Protein AF-D3DDV6-F1 (afdb_monomer_lite)

Radius of gyration: 25.8 Å; chains: 1; bounding box: 70×68×68 Å

Sequence (349 aa):
MSPLAPSTRARDLSHKTEKAWTAARRAADRAMSRSDCWRGAAGSSELTAEERTEVGRGALAAMDEAIIRLQAARDALSAELLDAGVLAPPLVESEDLPATTWQALADEGHFEATEGELARLVVSDLAADLADAAHQLVPTQPRRGDVLVESADSIVHQAQALLTAVVIAARARATSWDEIDNVIGERGEDLDAPARRPAEARYAQAIAEWHRGIDRPYHSYGGRMHAQLPDAALRPRWSARHLDRWVLARRQPRDNDGGGNAPVSAHTVDAAGADHTSWLISTMLGVSSRTMYGLREPGSVATRVHAERKVPALAAAAKPGDPKDAETLAAARTALEALRQAGTPAVSE

Secondary structure (DSSP, 8-state):
----PPPHHHHHHHHHHHHHHHHHHHHHHHHHHHHHHHTT-SS-TTS-HHHHHHHHHHHHHHHHHHHHHHHHHHHHHHHHHHHTTSS----PPP-PPPHHHHHHHHHTTTTTS-HHHHHHHHHHHHHHHHHHHHHTT-S-----HHHHHHHHHHHHHHHHHHHHHHHHHHHHTT--HHHHHHHHHTT--S---TT---HHHHHHHHHHHHHHHHH-SEEEETTEEEESS-HHHHSHHHHHHHHHHHHHHH--TTS--TTSS--GGGGSS---SSHHHHHHHHHHHHHHHHHHTT-----HHHHHHHHHHHHHHHHHHPPTT-HHHHHHHHHHHHHHHHHHHHTS-----

Structure (mmCIF, N/CA/C/O backbone):
data_AF-D3DDV6-F1
#
_entry.id   AF-D3DDV6-F1
#
loop_
_atom_site.group_PDB
_atom_site.id
_atom_site.type_symbol
_atom_site.label_atom_id
_atom_site.label_alt_id
_atom_site.label_comp_id
_atom_site.label_asym_id
_atom_site.label_entity_id
_atom_site.label_seq_id
_atom_site.pdbx_PDB_ins_code
_atom_site.Cartn_x
_atom_site.Cartn_y
_atom_site.Cartn_z
_atom_site.occupancy
_atom_site.B_iso_or_equiv
_atom_site.auth_seq_id
_atom_site.auth_comp_id
_atom_site.auth_asym_id
_atom_site.auth_atom_id
_atom_site.pdbx_PDB_model_num
ATOM 1 N N . MET A 1 1 ? 12.110 14.473 -29.464 1.00 37.03 1 MET A N 1
ATOM 2 C CA . MET A 1 1 ? 11.293 15.359 -28.607 1.00 37.03 1 MET A CA 1
ATOM 3 C C . MET A 1 1 ? 12.239 16.315 -27.904 1.00 37.03 1 MET A C 1
ATOM 5 O O . MET A 1 1 ? 13.046 15.855 -27.110 1.00 37.03 1 MET A O 1
ATOM 9 N N . SER A 1 2 ? 12.232 17.603 -28.259 1.00 30.33 2 SER A N 1
ATOM 10 C CA . SER A 1 2 ? 13.040 18.600 -27.543 1.00 30.33 2 SER A CA 1
ATOM 11 C C . SER A 1 2 ? 12.513 18.743 -26.113 1.00 30.33 2 SER A C 1
ATOM 13 O O . SER A 1 2 ? 11.291 18.804 -25.955 1.00 30.33 2 SER A O 1
ATOM 15 N N . PRO A 1 3 ? 13.372 18.812 -25.080 1.00 36.78 3 PRO A N 1
ATOM 16 C CA . PRO A 1 3 ? 12.917 19.167 -23.746 1.00 36.78 3 PRO A CA 1
ATOM 17 C C . PRO A 1 3 ? 12.313 20.568 -23.842 1.00 36.78 3 PRO A C 1
ATOM 19 O O . PRO A 1 3 ? 13.004 21.527 -24.190 1.00 36.78 3 PRO A O 1
ATOM 22 N N . LEU A 1 4 ? 11.000 20.674 -23.626 1.00 39.88 4 LEU A N 1
ATOM 23 C CA . LEU A 1 4 ? 10.320 21.959 -23.544 1.00 39.88 4 LEU A CA 1
ATOM 24 C C . LEU A 1 4 ? 11.023 22.748 -22.441 1.00 39.88 4 LEU A C 1
ATOM 26 O O . LEU A 1 4 ? 10.949 22.382 -21.269 1.00 39.88 4 LEU A O 1
ATOM 30 N N . ALA A 1 5 ? 11.755 23.796 -22.825 1.00 46.09 5 ALA A N 1
ATOM 31 C CA . ALA A 1 5 ? 12.312 24.729 -21.864 1.00 46.09 5 ALA A CA 1
ATOM 32 C C . ALA A 1 5 ? 11.170 25.159 -20.929 1.00 46.09 5 ALA A C 1
ATOM 34 O O . ALA A 1 5 ? 10.086 25.472 -21.436 1.00 46.09 5 ALA A O 1
ATOM 35 N N . PRO A 1 6 ? 11.368 25.158 -19.595 1.00 54.22 6 PRO A N 1
ATOM 36 C CA . PRO A 1 6 ? 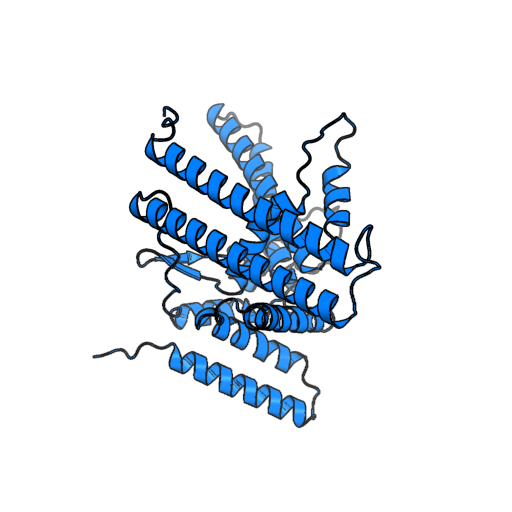10.308 25.530 -18.671 1.00 54.22 6 PRO A CA 1
ATOM 37 C C . PRO A 1 6 ? 9.788 26.896 -19.098 1.00 54.22 6 PRO A C 1
ATOM 39 O O . PRO A 1 6 ? 10.579 27.832 -19.282 1.00 54.22 6 PRO A O 1
ATOM 42 N N . SER A 1 7 ? 8.476 26.970 -19.337 1.00 73.31 7 SER A N 1
ATOM 43 C CA . SER A 1 7 ? 7.827 28.198 -19.781 1.00 73.31 7 SER A CA 1
ATOM 44 C C . SER A 1 7 ? 8.201 29.328 -18.820 1.00 73.31 7 SER A C 1
ATOM 46 O O . SER A 1 7 ? 8.446 29.096 -17.633 1.00 73.31 7 SER A O 1
ATOM 48 N N . THR A 1 8 ? 8.254 30.572 -19.301 1.00 73.31 8 THR A N 1
ATOM 49 C CA . THR A 1 8 ? 8.499 31.743 -18.437 1.00 73.31 8 THR A CA 1
ATOM 50 C C . THR A 1 8 ? 7.584 31.730 -17.200 1.00 73.31 8 THR A C 1
ATOM 52 O O . THR A 1 8 ? 8.014 32.100 -16.111 1.00 73.31 8 THR A O 1
ATOM 55 N N . ARG A 1 9 ? 6.368 31.182 -17.350 1.00 60.69 9 ARG A N 1
ATOM 56 C CA . ARG A 1 9 ? 5.386 30.947 -16.283 1.00 60.69 9 ARG A CA 1
ATOM 57 C C . ARG A 1 9 ? 5.831 29.893 -15.254 1.00 60.69 9 ARG A C 1
ATOM 59 O O . ARG A 1 9 ? 5.707 30.140 -14.063 1.00 60.69 9 ARG A O 1
ATOM 66 N N . ALA A 1 10 ? 6.407 28.764 -15.671 1.00 59.44 10 ALA A N 1
ATOM 67 C CA . ALA A 1 10 ? 6.936 27.751 -14.748 1.00 59.44 10 ALA A CA 1
ATOM 68 C C . ALA A 1 10 ? 8.115 28.278 -13.906 1.00 59.44 10 ALA A C 1
ATOM 70 O O . ALA A 1 10 ? 8.226 27.951 -12.724 1.00 59.44 10 ALA A O 1
ATOM 71 N N . ARG A 1 11 ? 8.975 29.134 -14.483 1.00 69.12 11 ARG A N 1
ATOM 72 C CA . ARG A 1 11 ? 10.058 29.791 -13.724 1.00 69.12 11 ARG A CA 1
ATOM 73 C C . ARG A 1 11 ? 9.525 30.791 -12.700 1.00 69.12 11 ARG A C 1
ATOM 75 O O . ARG A 1 11 ? 10.031 30.820 -11.584 1.00 69.12 11 ARG A O 1
ATOM 82 N N . ASP A 1 12 ? 8.510 31.577 -13.063 1.00 74.44 12 ASP A N 1
ATOM 83 C CA . ASP A 1 12 ? 7.854 32.509 -12.136 1.00 74.44 12 ASP A CA 1
ATOM 84 C C . ASP A 1 12 ? 7.205 31.765 -10.957 1.00 74.44 12 ASP A C 1
ATOM 86 O O . ASP A 1 12 ? 7.413 32.127 -9.800 1.00 74.44 12 ASP A O 1
ATOM 90 N N . LEU A 1 13 ? 6.514 30.655 -11.236 1.00 62.94 13 LEU A N 1
ATOM 91 C CA . LEU A 1 13 ? 5.942 29.783 -10.209 1.00 62.94 13 LEU A CA 1
ATOM 92 C C . LEU A 1 13 ? 7.011 29.205 -9.278 1.00 62.94 13 LEU A C 1
ATOM 94 O O . LEU A 1 13 ? 6.903 29.352 -8.064 1.00 62.94 13 LEU A O 1
ATOM 98 N N . SER A 1 14 ? 8.083 28.632 -9.832 1.00 66.81 14 SER A N 1
ATOM 99 C CA . SER A 1 14 ? 9.205 28.123 -9.034 1.00 66.81 14 SER A CA 1
ATOM 100 C C . SER A 1 14 ? 9.816 29.211 -8.146 1.00 66.81 14 SER A C 1
ATOM 102 O O . SER A 1 14 ? 10.128 28.947 -6.986 1.00 66.81 14 SER A O 1
ATOM 104 N N . HIS A 1 15 ? 9.950 30.439 -8.654 1.00 75.62 15 HIS A N 1
ATOM 105 C CA . HIS A 1 15 ? 10.474 31.563 -7.884 1.00 75.62 15 HIS A CA 1
ATOM 106 C C . HIS A 1 15 ? 9.528 31.992 -6.751 1.00 75.62 15 HIS A C 1
ATOM 108 O O . HIS A 1 15 ? 9.979 32.253 -5.633 1.00 75.62 15 HIS A O 1
ATOM 114 N N . LYS A 1 16 ? 8.213 32.031 -7.002 1.00 72.44 16 LYS A N 1
ATOM 115 C CA . LYS A 1 16 ? 7.197 32.322 -5.976 1.00 72.44 16 LYS A CA 1
ATOM 116 C C . LYS A 1 16 ? 7.204 31.273 -4.865 1.00 72.44 16 LYS A C 1
ATOM 118 O O . LYS A 1 16 ? 7.187 31.645 -3.691 1.00 72.44 16 LYS A O 1
ATOM 123 N N . THR A 1 17 ? 7.288 29.990 -5.215 1.00 67.00 17 THR A N 1
ATOM 124 C CA . THR A 1 17 ? 7.372 28.886 -4.249 1.00 67.00 17 THR A CA 1
ATOM 125 C C . THR A 1 17 ? 8.644 28.962 -3.417 1.00 67.00 17 THR A C 1
ATOM 127 O O . THR A 1 17 ? 8.569 28.875 -2.195 1.00 67.00 17 THR A O 1
ATOM 130 N N . GLU A 1 18 ? 9.793 29.221 -4.045 1.00 75.88 18 GLU A N 1
ATOM 131 C CA . GLU A 1 18 ? 11.074 29.391 -3.348 1.00 75.88 18 GLU A CA 1
ATOM 132 C C . GLU A 1 18 ? 11.034 30.572 -2.365 1.00 75.88 18 GLU A C 1
ATOM 134 O O . GLU A 1 18 ? 11.497 30.480 -1.224 1.00 75.88 18 GLU A O 1
ATOM 139 N N . LYS A 1 19 ? 10.412 31.688 -2.768 1.00 77.00 19 LYS A N 1
ATOM 140 C CA . LYS A 1 19 ? 10.231 32.865 -1.910 1.00 77.00 19 LYS A CA 1
ATOM 141 C C . LYS A 1 19 ? 9.308 32.571 -0.725 1.00 77.00 19 LYS A C 1
ATOM 143 O O . LYS A 1 19 ? 9.615 32.990 0.393 1.00 77.00 19 LYS A O 1
ATOM 148 N N . ALA A 1 20 ? 8.208 31.849 -0.950 1.00 68.19 20 ALA A N 1
ATOM 149 C CA . ALA A 1 20 ? 7.289 31.421 0.104 1.00 68.19 20 ALA A CA 1
ATOM 150 C C . ALA A 1 20 ? 7.970 30.455 1.086 1.00 68.19 20 ALA A C 1
ATOM 152 O O . ALA A 1 20 ? 7.888 30.653 2.298 1.00 68.19 20 ALA A O 1
ATOM 153 N N . TRP A 1 21 ? 8.719 29.477 0.573 1.00 73.19 21 TRP A N 1
ATOM 154 C CA . TRP A 1 21 ? 9.488 28.532 1.378 1.00 73.19 21 TRP A CA 1
ATOM 155 C C . TRP A 1 21 ? 10.566 29.232 2.210 1.00 73.19 21 TRP A C 1
ATOM 157 O O . TRP A 1 21 ? 10.654 29.020 3.418 1.00 73.19 21 TRP A O 1
ATOM 167 N N . THR A 1 22 ? 11.324 30.152 1.609 1.00 77.50 22 THR A N 1
ATOM 168 C CA . THR A 1 22 ? 12.332 30.953 2.320 1.00 77.50 22 THR A CA 1
ATOM 169 C C . THR A 1 22 ? 11.701 31.800 3.427 1.00 77.50 22 THR A C 1
ATOM 171 O O . THR A 1 22 ? 12.265 31.926 4.516 1.00 77.50 22 THR A O 1
ATOM 174 N N . ALA A 1 23 ? 10.528 32.390 3.179 1.00 73.12 23 ALA A N 1
ATOM 175 C CA . ALA A 1 23 ? 9.806 33.163 4.185 1.00 73.12 23 ALA A CA 1
ATOM 176 C C . ALA A 1 23 ? 9.322 32.281 5.348 1.00 73.12 23 ALA A C 1
ATOM 178 O O . ALA A 1 23 ? 9.508 32.665 6.505 1.00 73.12 23 ALA A O 1
ATOM 179 N N . ALA A 1 24 ? 8.768 31.101 5.048 1.00 64.19 24 ALA A N 1
ATOM 180 C CA . ALA A 1 24 ? 8.345 30.117 6.042 1.00 64.19 24 ALA A CA 1
ATOM 181 C C . ALA A 1 24 ? 9.534 29.615 6.876 1.00 64.19 24 ALA A C 1
ATOM 183 O O . ALA A 1 24 ? 9.473 29.633 8.103 1.00 64.19 24 ALA A O 1
ATOM 184 N N . ARG A 1 25 ? 10.660 29.286 6.231 1.00 74.06 25 ARG A N 1
ATOM 185 C CA . ARG A 1 25 ? 11.900 28.880 6.905 1.00 74.06 25 ARG A CA 1
ATOM 186 C C . ARG A 1 25 ? 12.417 29.962 7.852 1.00 74.06 25 ARG A C 1
ATOM 188 O O . ARG A 1 25 ? 12.650 29.683 9.017 1.00 74.06 25 ARG A O 1
ATOM 195 N N . ARG A 1 26 ? 12.486 31.225 7.414 1.00 77.69 26 ARG A N 1
ATOM 196 C CA . ARG A 1 26 ? 12.879 32.347 8.294 1.00 77.69 26 ARG A CA 1
ATOM 197 C C . ARG A 1 26 ? 11.910 32.570 9.456 1.00 77.69 26 ARG A C 1
ATOM 199 O O . ARG A 1 26 ? 12.304 33.133 10.476 1.00 77.69 26 ARG A O 1
ATOM 206 N N . ALA A 1 27 ? 10.627 32.257 9.289 1.00 69.00 27 ALA A N 1
ATOM 207 C CA . ALA A 1 27 ? 9.662 32.319 10.384 1.00 69.00 27 ALA A CA 1
ATOM 208 C C . ALA A 1 27 ? 9.912 31.185 11.390 1.00 69.00 27 ALA A C 1
ATOM 210 O O . ALA A 1 27 ? 9.989 31.460 12.586 1.00 69.00 27 ALA A O 1
ATOM 211 N N . ALA A 1 28 ? 10.146 29.963 10.903 1.00 64.50 28 ALA A N 1
ATOM 212 C CA . ALA A 1 28 ? 10.505 28.808 11.721 1.00 64.50 28 ALA A CA 1
ATOM 213 C C . ALA A 1 28 ? 11.827 29.019 12.478 1.00 64.50 28 ALA A C 1
ATOM 215 O O . ALA A 1 28 ? 11.854 28.845 13.691 1.00 64.50 28 ALA A O 1
ATOM 216 N N . ASP A 1 29 ? 12.880 29.503 11.813 1.00 74.44 29 ASP A N 1
ATOM 217 C CA . ASP A 1 29 ? 14.183 29.796 12.431 1.00 74.44 29 ASP A CA 1
ATOM 218 C C . ASP A 1 29 ? 14.051 30.845 13.551 1.00 74.44 29 ASP A C 1
ATOM 220 O O . ASP A 1 29 ? 14.633 30.714 14.628 1.00 74.44 29 ASP A O 1
ATOM 224 N N . ARG A 1 30 ? 13.225 31.881 13.338 1.00 73.06 30 ARG A N 1
ATOM 225 C CA . ARG A 1 30 ? 12.930 32.892 14.370 1.00 73.06 30 ARG A CA 1
ATOM 226 C C . ARG A 1 30 ? 12.125 32.320 15.533 1.00 73.06 30 ARG A C 1
ATOM 228 O O . ARG A 1 30 ? 12.357 32.712 16.675 1.00 73.06 30 ARG A O 1
ATOM 235 N N . ALA A 1 31 ? 11.190 31.415 15.265 1.00 63.69 31 ALA A N 1
ATOM 236 C CA . ALA A 1 31 ? 10.414 30.750 16.303 1.00 63.69 31 ALA A CA 1
ATOM 237 C C . ALA A 1 31 ? 11.271 29.751 17.105 1.00 63.69 31 ALA A C 1
ATOM 239 O O . ALA A 1 31 ? 11.144 29.692 18.326 1.00 63.69 31 ALA A O 1
ATOM 240 N N . MET A 1 32 ? 12.207 29.050 16.458 1.00 66.56 32 MET A N 1
ATOM 241 C CA . MET A 1 32 ? 13.215 28.212 17.117 1.00 66.56 32 MET A CA 1
ATOM 242 C C . MET A 1 32 ? 14.152 29.037 17.996 1.00 66.56 32 MET A C 1
ATOM 244 O O . MET A 1 32 ? 14.308 28.714 19.166 1.00 66.56 32 MET A O 1
ATOM 248 N N . SER A 1 33 ? 14.669 30.162 17.495 1.00 68.94 33 SER A N 1
ATOM 249 C CA . SER A 1 33 ? 15.485 31.080 18.300 1.00 68.94 33 SER A CA 1
ATOM 250 C C . SER A 1 33 ? 14.738 31.579 19.548 1.00 68.94 33 SER A C 1
ATOM 252 O O . SER A 1 33 ? 15.323 31.672 20.624 1.00 68.94 33 SER A O 1
ATOM 254 N N . ARG A 1 34 ? 13.421 31.819 19.454 1.00 64.12 34 ARG A N 1
ATOM 255 C CA . ARG A 1 34 ? 12.573 32.136 20.620 1.00 64.12 34 ARG A CA 1
ATOM 256 C C . ARG A 1 34 ? 12.335 30.931 21.540 1.00 64.12 34 ARG A C 1
ATOM 258 O O . ARG A 1 34 ? 12.234 31.113 22.750 1.00 64.12 34 ARG A O 1
ATOM 265 N N . SER A 1 35 ? 12.263 29.714 20.997 1.00 61.38 35 SER A N 1
ATOM 266 C CA . SER A 1 35 ? 12.191 28.466 21.775 1.00 61.38 35 SER A CA 1
ATOM 267 C C . SER A 1 35 ? 13.481 28.207 22.560 1.00 61.38 35 SER A C 1
ATOM 269 O O . SER A 1 35 ? 13.415 27.749 23.698 1.00 61.38 35 SER A O 1
ATOM 271 N N . ASP A 1 36 ? 14.640 28.556 22.007 1.00 65.00 36 ASP A N 1
ATOM 272 C CA . ASP A 1 36 ? 15.924 28.459 22.705 1.00 65.00 36 ASP A CA 1
ATOM 273 C C . ASP A 1 36 ? 15.992 29.456 23.872 1.00 65.00 36 ASP A C 1
ATOM 275 O O . ASP A 1 36 ? 16.371 29.081 24.986 1.00 65.00 36 ASP A O 1
ATOM 279 N N . CYS A 1 37 ? 15.474 30.679 23.681 1.00 60.66 37 CYS A N 1
ATOM 280 C CA . CYS A 1 37 ? 15.249 31.614 24.786 1.00 60.66 37 CYS A CA 1
ATOM 281 C C . CYS A 1 37 ? 14.284 31.033 25.836 1.00 60.66 37 CYS A C 1
ATOM 283 O O . CYS A 1 37 ? 14.528 31.156 27.034 1.00 60.66 37 CYS A O 1
ATOM 285 N N . TRP A 1 38 ? 13.213 30.352 25.423 1.00 56.62 38 TRP A N 1
ATOM 286 C CA . TRP A 1 38 ? 12.276 29.704 26.348 1.00 56.62 38 TRP A CA 1
ATOM 287 C C . TRP A 1 38 ? 12.925 28.578 27.175 1.00 56.62 38 TRP A C 1
ATOM 289 O O . TRP A 1 38 ? 12.665 28.473 28.375 1.00 56.62 38 TRP A O 1
ATOM 299 N N . ARG A 1 39 ? 13.826 27.788 26.573 1.00 61.53 39 ARG A N 1
ATOM 300 C CA . ARG A 1 39 ? 14.577 26.703 27.240 1.00 61.53 39 ARG A CA 1
ATOM 301 C C . ARG A 1 39 ? 15.726 27.183 28.134 1.00 61.53 39 ARG A C 1
ATOM 303 O O . ARG A 1 39 ? 16.395 26.351 28.740 1.00 61.53 39 ARG A O 1
ATOM 310 N N . GLY A 1 40 ? 15.959 28.492 28.246 1.00 57.19 40 GLY A N 1
ATOM 311 C CA . GLY A 1 40 ? 17.036 29.037 29.080 1.00 57.19 40 GLY A CA 1
ATOM 312 C C . GLY A 1 40 ? 18.418 29.025 28.419 1.00 57.19 40 GLY A C 1
ATOM 313 O O . GLY A 1 40 ? 19.418 29.222 29.108 1.00 57.19 40 GLY A O 1
ATOM 314 N N . ALA A 1 41 ? 18.508 28.788 27.106 1.00 56.41 41 ALA A N 1
ATOM 315 C CA . ALA A 1 41 ? 19.776 28.821 26.389 1.00 56.41 41 ALA A CA 1
ATOM 316 C C . ALA A 1 41 ? 20.189 30.285 26.138 1.00 56.41 41 ALA A C 1
ATOM 318 O O . ALA A 1 41 ? 19.623 30.955 25.284 1.00 56.41 41 ALA A O 1
ATOM 319 N N . ALA A 1 42 ? 21.152 30.759 26.940 1.00 50.12 42 ALA A N 1
ATOM 320 C CA . ALA A 1 42 ? 21.883 32.032 26.862 1.00 50.12 42 ALA A CA 1
ATOM 321 C C . ALA A 1 42 ? 21.044 33.309 26.600 1.00 50.12 42 ALA A C 1
ATOM 323 O O . ALA A 1 42 ? 20.691 33.636 25.471 1.00 50.12 42 ALA A O 1
ATOM 324 N N . GLY A 1 43 ? 20.818 34.093 27.663 1.00 56.06 43 GLY A N 1
ATOM 325 C CA . GLY A 1 43 ? 20.238 35.447 27.600 1.00 56.06 43 GLY A CA 1
ATOM 326 C C . GLY A 1 43 ? 18.831 35.597 28.189 1.00 56.06 43 GLY A C 1
ATOM 327 O O . GLY A 1 43 ? 18.322 36.708 28.245 1.00 56.06 43 GLY A O 1
ATOM 328 N N . SER A 1 44 ? 18.203 34.511 28.655 1.00 52.06 44 SER A N 1
ATOM 329 C CA . SER A 1 44 ? 16.817 34.506 29.157 1.00 52.06 44 SER A CA 1
ATOM 330 C C . SER A 1 44 ? 16.656 34.109 30.627 1.00 52.06 44 SER A C 1
ATOM 332 O O . SER A 1 44 ? 15.530 33.950 31.098 1.00 52.06 44 SER A O 1
ATOM 334 N N . SER A 1 45 ? 17.754 33.984 31.382 1.00 57.75 45 SER A N 1
ATOM 335 C CA . SER A 1 45 ? 17.704 33.721 32.830 1.00 57.75 45 SER A CA 1
ATOM 336 C C . SER A 1 45 ? 17.033 34.842 33.634 1.00 57.75 45 SER A C 1
ATOM 338 O O . SER A 1 45 ? 16.749 34.651 34.811 1.00 57.75 45 SER A O 1
ATOM 340 N N . GLU A 1 46 ? 16.786 35.996 33.007 1.00 71.69 46 GLU A N 1
ATOM 341 C CA . GLU A 1 46 ? 16.138 37.167 33.607 1.00 71.69 46 GLU A CA 1
ATOM 342 C C . GLU A 1 46 ? 14.610 37.186 33.425 1.00 71.69 46 GLU A C 1
ATOM 344 O O . GLU A 1 46 ? 13.937 37.963 34.095 1.00 71.69 46 GLU A O 1
ATOM 349 N N . LEU A 1 47 ? 14.044 36.327 32.564 1.00 74.56 47 LEU A N 1
ATOM 350 C CA . LEU A 1 47 ? 12.598 36.284 32.333 1.00 74.56 47 LEU A CA 1
ATOM 351 C C . LEU A 1 47 ? 11.883 35.481 33.424 1.00 74.56 47 LEU A C 1
ATOM 353 O O . LEU A 1 47 ? 12.225 34.330 33.729 1.00 74.56 47 LEU A O 1
ATOM 357 N N . THR A 1 48 ? 10.808 36.053 33.953 1.00 85.75 48 THR A N 1
ATOM 358 C CA . THR A 1 48 ? 9.885 35.365 34.858 1.00 85.75 48 THR A CA 1
ATOM 359 C C . THR A 1 48 ? 9.224 34.160 34.172 1.00 85.75 48 THR A C 1
ATOM 361 O O . THR A 1 48 ? 9.252 33.986 32.949 1.00 85.75 48 THR A O 1
ATOM 364 N N . ALA A 1 49 ? 8.623 33.259 34.956 1.00 79.19 49 ALA A N 1
ATOM 365 C CA . ALA A 1 49 ? 7.888 32.116 34.403 1.00 79.19 49 ALA A CA 1
ATOM 366 C C . ALA A 1 49 ? 6.703 32.548 33.510 1.00 79.19 49 ALA A C 1
ATOM 368 O O . ALA A 1 49 ? 6.401 31.883 32.516 1.00 79.19 49 ALA A O 1
ATOM 369 N N . GLU A 1 50 ? 6.065 33.673 33.840 1.00 83.56 50 GLU A N 1
ATOM 370 C CA . GLU A 1 50 ? 4.945 34.232 33.082 1.00 83.56 50 GLU A CA 1
ATOM 371 C C . GLU A 1 50 ? 5.410 34.804 31.737 1.00 83.56 50 GLU A C 1
ATOM 373 O O . GLU A 1 50 ? 4.872 34.427 30.696 1.00 83.56 50 GLU A O 1
ATOM 378 N N . GLU A 1 51 ? 6.493 35.588 31.726 1.00 81.94 51 GLU A N 1
ATOM 379 C CA . GLU A 1 51 ? 7.091 36.117 30.491 1.00 81.94 51 GLU A CA 1
ATOM 380 C C . GLU A 1 51 ? 7.584 35.002 29.564 1.00 81.94 51 GLU A C 1
ATOM 382 O O . GLU A 1 51 ? 7.366 35.059 28.354 1.00 81.94 51 GLU A O 1
ATOM 387 N N . ARG A 1 52 ? 8.188 33.936 30.111 1.00 75.50 52 ARG A N 1
ATOM 388 C CA . ARG A 1 52 ? 8.556 32.754 29.315 1.00 75.50 52 ARG A CA 1
ATOM 389 C C . ARG A 1 52 ? 7.329 32.101 28.685 1.00 75.50 52 ARG A C 1
ATOM 391 O O . ARG A 1 52 ? 7.360 31.757 27.505 1.00 75.50 52 ARG A O 1
ATOM 398 N N . THR A 1 53 ? 6.246 31.942 29.441 1.00 78.50 53 THR A N 1
ATOM 399 C CA . THR A 1 53 ? 5.002 31.358 28.920 1.00 78.50 53 THR A CA 1
ATOM 400 C C . THR A 1 53 ? 4.428 32.202 27.781 1.00 78.50 53 THR A C 1
ATOM 402 O O . THR A 1 53 ? 4.049 31.650 26.747 1.00 78.50 53 THR A O 1
ATOM 405 N N . GLU A 1 54 ? 4.427 33.527 27.922 1.00 81.56 54 GLU A N 1
ATOM 406 C CA . GLU A 1 54 ? 3.917 34.440 26.897 1.00 81.56 54 GLU A CA 1
ATOM 407 C C . GLU A 1 54 ? 4.786 34.448 25.630 1.00 81.56 54 GLU A C 1
ATOM 409 O O . GLU A 1 54 ? 4.269 34.332 24.517 1.00 81.56 54 GLU A O 1
ATOM 414 N N . VAL A 1 55 ? 6.116 34.454 25.778 1.00 75.06 55 VAL A N 1
ATOM 415 C CA . VAL A 1 55 ? 7.052 34.295 24.650 1.00 75.06 55 VAL A CA 1
ATOM 416 C C . VAL A 1 55 ? 6.828 32.961 23.928 1.00 75.06 55 VAL A C 1
ATOM 418 O O . VAL A 1 55 ? 6.841 32.921 22.695 1.00 75.06 55 VAL A O 1
ATOM 421 N N . GLY A 1 56 ? 6.576 31.879 24.673 1.00 73.69 56 GLY A N 1
ATOM 422 C CA . GLY A 1 56 ? 6.258 30.561 24.121 1.00 73.69 56 GLY A CA 1
ATOM 423 C C . GLY A 1 56 ? 4.965 30.555 23.299 1.00 73.69 56 GLY A C 1
ATOM 424 O O . GLY A 1 56 ? 4.966 30.082 22.161 1.00 73.69 56 GLY A O 1
ATOM 425 N N . ARG A 1 57 ? 3.879 31.145 23.818 1.00 79.25 57 ARG A N 1
ATOM 426 C CA . ARG A 1 57 ? 2.614 31.289 23.071 1.00 79.25 57 ARG A CA 1
ATOM 427 C C . ARG A 1 57 ? 2.789 32.132 21.810 1.00 79.25 57 ARG A C 1
ATOM 429 O O . ARG A 1 57 ? 2.310 31.742 20.749 1.00 79.25 57 ARG A O 1
ATOM 436 N N . GLY A 1 58 ? 3.522 33.242 21.901 1.00 79.62 58 GLY A N 1
ATOM 437 C CA . GLY A 1 58 ? 3.822 34.092 20.748 1.00 79.62 58 GLY A CA 1
ATOM 438 C C . GLY A 1 58 ? 4.655 33.384 19.673 1.00 79.62 58 GLY A C 1
ATOM 439 O O . GLY A 1 58 ? 4.489 33.659 18.484 1.00 79.62 58 GLY A O 1
ATOM 440 N N . ALA A 1 59 ? 5.538 32.458 20.060 1.00 70.94 59 ALA A N 1
ATOM 441 C CA . ALA A 1 59 ? 6.282 31.623 19.119 1.00 70.94 59 ALA A CA 1
ATOM 442 C C . ALA A 1 59 ? 5.380 30.590 18.424 1.00 70.94 59 ALA A C 1
ATOM 444 O O . ALA A 1 59 ? 5.473 30.454 17.205 1.00 70.94 59 ALA A O 1
ATOM 445 N N . LEU A 1 60 ? 4.483 29.924 19.162 1.00 72.69 60 LEU A N 1
ATOM 446 C CA . LEU A 1 60 ? 3.509 28.981 18.594 1.00 72.69 60 LEU A CA 1
ATOM 447 C C . LEU A 1 60 ? 2.567 29.672 17.600 1.00 72.69 60 LEU A C 1
ATOM 449 O O . LEU A 1 60 ? 2.477 29.241 16.455 1.00 72.69 60 LEU A O 1
ATOM 453 N N . ALA A 1 61 ? 1.980 30.812 17.975 1.00 79.12 61 ALA A N 1
ATOM 454 C CA . ALA A 1 61 ? 1.115 31.582 17.079 1.00 79.12 61 ALA A CA 1
ATOM 455 C C . ALA A 1 61 ? 1.841 32.027 15.792 1.00 79.12 61 ALA A C 1
ATOM 457 O O . ALA A 1 61 ? 1.260 32.043 14.709 1.00 79.12 61 ALA A O 1
ATOM 458 N N . ALA A 1 62 ? 3.134 32.362 15.887 1.00 73.50 62 ALA A N 1
ATOM 459 C CA . ALA A 1 62 ? 3.944 32.701 14.719 1.00 73.50 62 ALA A CA 1
ATOM 460 C C . ALA A 1 62 ? 4.249 31.485 13.822 1.00 73.50 62 ALA A C 1
ATOM 462 O O . ALA A 1 62 ? 4.351 31.650 12.604 1.00 73.50 62 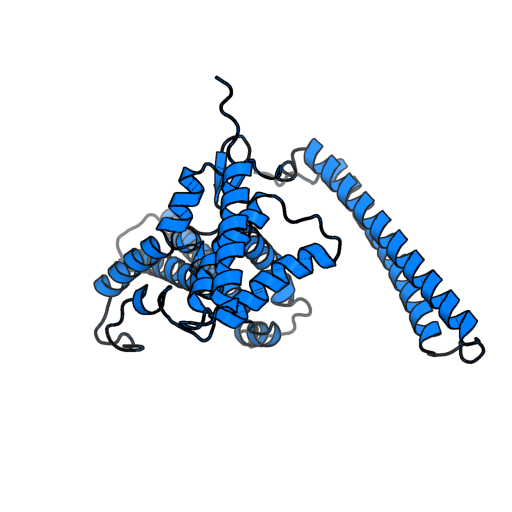ALA A O 1
ATOM 463 N N . MET A 1 63 ? 4.404 30.287 14.399 1.00 70.88 63 MET A N 1
ATOM 464 C CA . MET A 1 63 ? 4.538 29.041 13.635 1.00 70.88 63 MET A CA 1
ATOM 465 C C . MET A 1 63 ? 3.234 28.701 12.908 1.00 70.88 63 MET A C 1
ATOM 467 O O . MET A 1 63 ? 3.282 28.418 11.713 1.00 70.88 63 MET A O 1
ATOM 471 N N . ASP A 1 64 ? 2.087 28.809 13.581 1.00 74.31 64 ASP A N 1
ATOM 472 C CA . ASP A 1 64 ? 0.770 28.560 12.980 1.00 74.31 64 ASP A CA 1
ATOM 473 C C . ASP A 1 64 ? 0.512 29.494 11.790 1.00 74.31 64 ASP A C 1
ATOM 475 O O . ASP A 1 64 ? 0.180 29.044 10.694 1.00 74.31 64 ASP A O 1
ATOM 479 N N . GLU A 1 65 ? 0.778 30.793 11.952 1.00 78.12 65 GLU A N 1
ATOM 480 C CA . GLU A 1 65 ? 0.667 31.778 10.870 1.00 78.12 65 GLU A CA 1
ATOM 481 C C . GLU A 1 65 ? 1.603 31.453 9.688 1.00 78.12 65 GLU A C 1
ATOM 483 O O . GLU A 1 65 ? 1.246 31.636 8.520 1.00 78.12 65 GLU A O 1
ATOM 488 N N . ALA A 1 66 ? 2.811 30.946 9.958 1.00 70.25 66 ALA A N 1
ATOM 489 C CA . ALA A 1 66 ? 3.740 30.529 8.909 1.00 70.25 66 ALA A CA 1
ATOM 490 C C . ALA A 1 66 ? 3.246 29.281 8.158 1.00 70.25 66 ALA A C 1
AT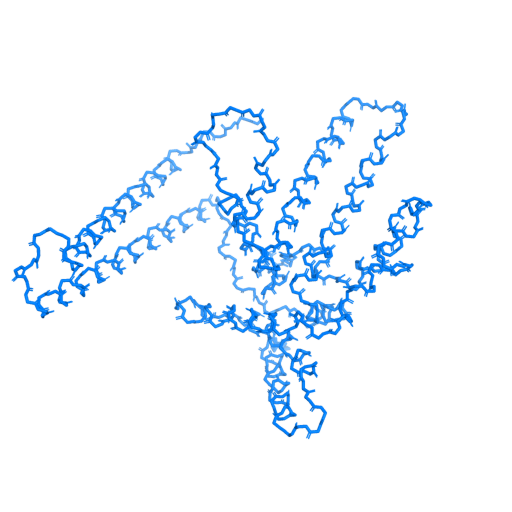OM 492 O O . ALA A 1 66 ? 3.361 29.232 6.929 1.00 70.25 66 ALA A O 1
ATOM 493 N N . ILE A 1 67 ? 2.670 28.307 8.870 1.00 70.44 67 ILE A N 1
ATOM 494 C CA . ILE A 1 67 ? 2.055 27.108 8.284 1.00 70.44 67 ILE A CA 1
ATOM 495 C C . ILE A 1 67 ? 0.888 27.509 7.379 1.00 70.44 67 ILE A C 1
ATOM 497 O O . ILE A 1 67 ? 0.860 27.091 6.221 1.00 70.44 67 ILE A O 1
ATOM 501 N N . ILE A 1 68 ? -0.011 28.377 7.856 1.00 75.12 68 ILE A N 1
ATOM 502 C CA . ILE A 1 68 ? -1.163 28.874 7.087 1.00 75.12 68 ILE A CA 1
ATOM 503 C C . ILE A 1 68 ? -0.698 29.549 5.790 1.00 75.12 68 ILE A C 1
ATOM 505 O O . ILE A 1 68 ? -1.210 29.253 4.710 1.00 75.12 68 ILE A O 1
ATOM 509 N N . ARG A 1 69 ? 0.321 30.418 5.855 1.00 72.88 69 ARG A N 1
ATOM 510 C CA . ARG A 1 69 ? 0.867 31.085 4.658 1.00 72.88 69 ARG A CA 1
ATOM 511 C C . ARG A 1 69 ? 1.499 30.112 3.670 1.00 72.88 69 ARG A C 1
ATOM 513 O O . ARG A 1 69 ? 1.339 30.286 2.463 1.00 72.88 69 ARG A O 1
ATOM 520 N N . LEU A 1 70 ? 2.225 29.108 4.161 1.00 71.06 70 LEU A N 1
ATOM 521 C CA . LEU A 1 70 ? 2.840 28.094 3.308 1.00 71.06 70 LEU A CA 1
ATOM 522 C C . LEU A 1 70 ? 1.773 27.234 2.617 1.00 71.06 70 LEU A C 1
ATOM 524 O O . LEU A 1 70 ? 1.886 26.974 1.420 1.00 71.06 70 LEU A O 1
ATOM 528 N N . GLN A 1 71 ? 0.727 26.841 3.347 1.00 73.12 71 GLN A N 1
ATOM 529 C CA . GLN A 1 71 ? -0.423 26.119 2.801 1.00 73.12 71 GLN A CA 1
ATOM 530 C C . GLN A 1 71 ? -1.135 26.948 1.727 1.00 73.12 71 GLN A C 1
ATOM 532 O O . GLN A 1 71 ? -1.299 26.464 0.612 1.00 73.12 71 GLN A O 1
ATOM 537 N N . ALA A 1 72 ? -1.437 28.221 1.996 1.00 73.12 72 ALA A N 1
ATOM 538 C CA . ALA A 1 72 ? -2.056 29.112 1.015 1.00 73.12 72 ALA A CA 1
ATOM 539 C C . ALA A 1 72 ? -1.204 29.274 -0.259 1.00 73.12 72 ALA A C 1
ATOM 541 O O . ALA A 1 72 ? -1.732 29.241 -1.370 1.00 73.12 72 ALA A O 1
ATOM 542 N N . ALA A 1 73 ? 0.122 29.401 -0.124 1.00 72.00 73 ALA A N 1
ATOM 543 C CA . ALA A 1 73 ? 1.030 29.483 -1.269 1.00 72.00 73 ALA A CA 1
ATOM 544 C C . ALA A 1 73 ? 1.079 28.174 -2.076 1.00 72.00 73 ALA A C 1
ATOM 546 O O . ALA A 1 73 ? 1.089 28.206 -3.308 1.00 72.00 73 ALA A O 1
ATOM 547 N N . ARG A 1 74 ? 1.087 27.022 -1.394 1.00 77.06 74 ARG A N 1
ATOM 548 C CA . ARG A 1 74 ? 1.008 25.698 -2.026 1.00 77.06 74 ARG A CA 1
ATOM 549 C C . ARG A 1 74 ? -0.307 25.525 -2.782 1.00 77.06 74 ARG A C 1
ATOM 551 O O . ARG A 1 74 ? -0.294 25.030 -3.906 1.00 77.06 74 ARG A O 1
ATOM 558 N N . ASP A 1 75 ? -1.421 25.915 -2.179 1.00 73.94 75 ASP A N 1
ATOM 559 C CA . ASP A 1 75 ? -2.750 25.743 -2.760 1.00 73.94 75 ASP A CA 1
ATOM 560 C C . ASP A 1 75 ? -2.943 26.673 -3.966 1.00 73.94 75 ASP A C 1
ATOM 562 O O . ASP A 1 75 ? -3.445 26.231 -4.998 1.00 73.94 75 ASP A O 1
ATOM 566 N N . ALA A 1 76 ? -2.434 27.910 -3.902 1.00 75.00 76 ALA A N 1
ATOM 567 C CA . ALA A 1 76 ? -2.391 28.824 -5.045 1.00 75.00 76 ALA A CA 1
ATOM 568 C C . ALA A 1 76 ? -1.534 28.275 -6.200 1.00 75.00 76 ALA A C 1
ATOM 570 O O . ALA A 1 76 ? -1.989 28.250 -7.342 1.00 75.00 76 ALA A O 1
ATOM 571 N N . LEU A 1 77 ? -0.326 27.769 -5.909 1.00 74.75 77 LEU A N 1
ATOM 572 C CA . LEU A 1 77 ? 0.516 27.105 -6.913 1.00 74.75 77 LEU A CA 1
ATOM 573 C C . LEU A 1 77 ? -0.213 25.906 -7.529 1.00 74.75 77 LEU A C 1
ATOM 575 O O . LEU A 1 77 ? -0.192 25.729 -8.744 1.00 74.75 77 LEU A O 1
ATOM 579 N N . SER A 1 78 ? -0.847 25.084 -6.694 1.00 69.44 78 SER A N 1
ATOM 580 C CA . SER A 1 78 ? -1.589 23.912 -7.153 1.00 69.44 78 SER A CA 1
ATOM 581 C C . SER A 1 78 ? -2.710 24.341 -8.096 1.00 69.44 78 SER A C 1
ATOM 583 O O . SER A 1 78 ? -2.764 23.840 -9.211 1.00 69.44 78 SER A O 1
ATOM 585 N N . ALA A 1 79 ? -3.529 25.328 -7.718 1.00 72.38 79 ALA A N 1
ATOM 586 C CA . ALA A 1 79 ? -4.587 25.881 -8.565 1.00 72.38 79 ALA A CA 1
ATOM 587 C C . ALA A 1 79 ? -4.068 26.399 -9.917 1.00 72.38 79 ALA A C 1
ATOM 589 O O . ALA A 1 79 ? -4.664 26.116 -10.954 1.00 72.38 79 ALA A O 1
ATOM 590 N N . GLU A 1 80 ? -2.934 27.101 -9.935 1.00 73.62 80 GLU A N 1
ATOM 591 C CA . GLU A 1 80 ? -2.326 27.570 -11.186 1.00 73.62 80 GLU A CA 1
ATOM 592 C C . GLU A 1 80 ? -1.802 26.423 -12.063 1.00 73.62 80 GLU A C 1
ATOM 594 O O . GLU A 1 80 ? -1.930 26.469 -13.287 1.00 73.62 80 GLU A O 1
ATOM 599 N N . LEU A 1 81 ? -1.205 25.391 -11.463 1.00 70.38 81 LEU A N 1
ATOM 600 C CA . LEU A 1 81 ? -0.721 24.219 -12.195 1.00 70.38 81 LEU A CA 1
ATOM 601 C C . LEU A 1 81 ? -1.871 23.362 -12.744 1.00 70.38 81 LEU A C 1
ATOM 603 O O . LEU A 1 81 ? -1.713 22.753 -13.803 1.00 70.38 81 LEU A O 1
ATOM 607 N N . LEU A 1 82 ? -3.012 23.335 -12.053 1.00 68.88 82 LEU A N 1
ATOM 608 C CA . LEU A 1 82 ? -4.257 22.734 -12.535 1.00 68.88 82 LEU A CA 1
ATOM 609 C C . LEU A 1 82 ? -4.809 23.478 -13.751 1.00 68.88 82 LEU A C 1
ATOM 611 O O . LEU A 1 82 ? -5.094 22.852 -14.767 1.00 68.88 82 LEU A O 1
ATOM 615 N N . ASP A 1 83 ? -4.910 24.808 -13.664 1.00 71.12 83 ASP A N 1
ATOM 616 C CA . ASP A 1 83 ? -5.347 25.679 -14.767 1.00 71.12 83 ASP A CA 1
ATOM 617 C C . ASP A 1 83 ? -4.443 25.527 -16.001 1.00 71.12 83 ASP A C 1
ATOM 619 O O . ASP A 1 83 ? -4.905 25.471 -17.138 1.00 71.12 83 ASP A O 1
ATOM 623 N N . ALA A 1 84 ? -3.136 25.365 -15.779 1.00 70.44 84 ALA A N 1
ATOM 624 C CA . ALA A 1 84 ? -2.166 25.117 -16.839 1.00 70.44 84 ALA A CA 1
ATOM 625 C C . ALA A 1 84 ? -2.203 23.683 -17.413 1.00 70.44 84 ALA A C 1
ATOM 627 O O . ALA A 1 84 ? -1.433 23.389 -18.329 1.00 70.44 84 ALA A O 1
ATOM 628 N N . GLY A 1 85 ? -3.031 22.782 -16.870 1.00 65.31 85 GLY A N 1
ATOM 629 C CA . GLY A 1 85 ? -3.086 21.368 -17.257 1.00 65.31 85 GLY A CA 1
ATOM 630 C C . GLY A 1 85 ? -1.813 20.578 -16.929 1.00 65.31 85 GLY A C 1
ATOM 631 O O . GLY A 1 85 ? -1.592 19.507 -17.490 1.00 65.31 85 GLY A O 1
ATOM 632 N N . VAL A 1 86 ? -0.951 21.117 -16.059 1.00 64.75 86 VAL A N 1
ATOM 633 C CA . VAL A 1 86 ? 0.305 20.483 -15.628 1.00 64.75 86 VAL A CA 1
ATOM 634 C C . VAL A 1 86 ? 0.042 19.490 -14.501 1.00 64.75 86 VAL A C 1
ATOM 636 O O . VAL A 1 86 ? 0.606 18.399 -14.494 1.00 64.75 86 VAL A O 1
ATOM 639 N N . LEU A 1 87 ? -0.815 19.867 -13.552 1.00 55.97 87 LEU A N 1
ATOM 640 C CA . LEU A 1 87 ? -1.353 18.950 -12.555 1.00 55.97 87 LEU A CA 1
ATOM 641 C C . LEU A 1 87 ? -2.734 18.478 -13.008 1.00 55.97 87 LEU A C 1
ATOM 643 O O . LEU A 1 87 ? -3.538 19.262 -13.511 1.00 55.97 87 LEU A O 1
ATOM 647 N N . ALA A 1 88 ? -3.023 17.197 -12.794 1.00 56.12 88 ALA A N 1
ATOM 648 C CA . ALA A 1 88 ? -4.394 16.714 -12.874 1.00 56.12 88 ALA A CA 1
ATOM 649 C C . ALA A 1 88 ? -5.217 17.352 -11.737 1.00 56.12 88 ALA A C 1
ATOM 651 O O . ALA A 1 88 ? -4.658 17.490 -10.642 1.00 56.12 88 ALA A O 1
ATOM 652 N N . PRO A 1 89 ? -6.502 17.723 -11.969 1.00 58.12 89 PRO A N 1
ATOM 653 C CA . PRO A 1 89 ? -7.424 18.188 -10.930 1.00 58.12 89 PRO A CA 1
ATOM 654 C C . PRO A 1 89 ? -7.237 17.376 -9.652 1.00 58.12 89 PRO A C 1
ATOM 656 O O . PRO A 1 89 ? -7.056 16.157 -9.761 1.00 58.12 89 PRO A O 1
ATOM 659 N N . PRO A 1 90 ? -7.261 18.008 -8.458 1.00 58.16 90 PRO A N 1
ATOM 660 C CA . PRO A 1 90 ? -7.202 17.270 -7.213 1.00 58.16 90 PRO A CA 1
ATOM 661 C C . PRO A 1 90 ? -8.273 16.207 -7.326 1.00 58.16 90 PRO A C 1
ATOM 663 O O . PRO A 1 90 ? -9.404 16.525 -7.698 1.00 58.16 90 PRO A O 1
ATOM 666 N N . LEU A 1 91 ? -7.856 14.962 -7.111 1.00 54.00 91 LEU A N 1
ATOM 667 C CA . LEU A 1 91 ? -8.706 13.791 -7.224 1.00 54.00 91 LEU A CA 1
ATOM 668 C C . LEU A 1 91 ? -10.006 14.132 -6.497 1.00 54.00 91 LEU A C 1
ATOM 670 O O . LEU A 1 91 ? -10.001 14.266 -5.270 1.00 54.00 91 LEU A O 1
ATOM 674 N N . VAL A 1 92 ? -11.079 14.377 -7.260 1.00 54.19 92 VAL A N 1
ATOM 675 C CA . VAL A 1 92 ? -12.402 14.599 -6.680 1.00 54.19 92 VAL A CA 1
ATOM 676 C C . VAL A 1 92 ? -12.621 13.373 -5.817 1.00 54.19 92 VAL A C 1
ATOM 678 O O . VAL A 1 92 ? -12.376 12.258 -6.289 1.00 54.19 92 VAL A O 1
ATOM 681 N N . GLU A 1 93 ? -12.922 13.573 -4.530 1.00 54.41 93 GLU A N 1
ATOM 682 C CA . GLU A 1 93 ? -13.184 12.443 -3.641 1.00 54.41 93 GLU A CA 1
ATOM 683 C C . GLU A 1 93 ? -14.188 11.566 -4.364 1.00 54.41 93 GLU A C 1
ATOM 685 O O . GLU A 1 93 ? -15.239 12.063 -4.769 1.00 54.41 93 GLU A O 1
ATOM 690 N N . SER A 1 94 ? -13.766 10.341 -4.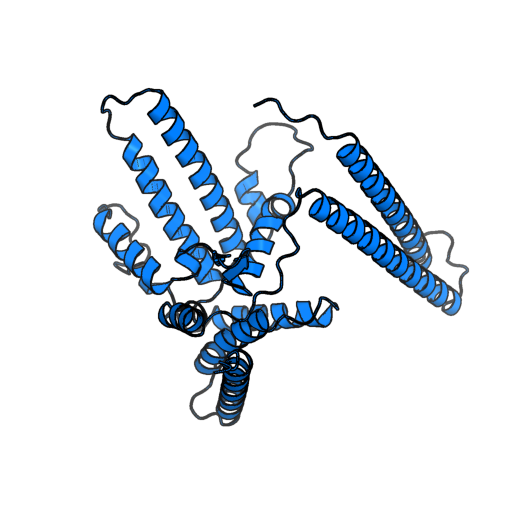692 1.00 53.78 94 SER A N 1
ATOM 691 C CA . SER A 1 94 ? -14.522 9.542 -5.639 1.00 53.78 94 SER A CA 1
ATOM 692 C C . SER A 1 94 ? -15.929 9.408 -5.090 1.00 53.78 94 SER A C 1
ATOM 694 O O . SER A 1 94 ? -16.105 9.183 -3.888 1.00 53.78 94 SER A O 1
ATOM 696 N N . GLU A 1 95 ? -16.910 9.508 -5.981 1.00 66.81 95 GLU A N 1
ATOM 697 C CA . GLU A 1 95 ? -18.211 8.899 -5.740 1.00 66.81 95 GLU A CA 1
ATOM 698 C C . GLU A 1 95 ? -17.983 7.502 -5.138 1.00 66.81 95 GLU A C 1
ATOM 700 O O . GLU A 1 95 ? -16.978 6.842 -5.454 1.00 66.81 95 GLU A O 1
ATOM 705 N N . ASP A 1 96 ? -18.847 7.095 -4.203 1.00 73.12 96 ASP A N 1
ATOM 706 C CA . ASP A 1 96 ? -18.717 5.773 -3.594 1.00 73.12 96 ASP A CA 1
ATOM 707 C C . ASP A 1 96 ? -18.608 4.717 -4.702 1.00 73.12 96 ASP A C 1
ATOM 709 O O . ASP A 1 96 ? -19.203 4.844 -5.778 1.00 73.12 96 ASP A O 1
ATOM 713 N N . LEU A 1 97 ? -17.783 3.699 -4.473 1.00 79.44 97 LEU A N 1
ATOM 714 C CA . LEU A 1 97 ? -17.583 2.676 -5.487 1.00 79.44 97 LEU A CA 1
ATOM 715 C C . LEU A 1 97 ? -18.906 1.932 -5.710 1.00 79.44 97 LEU A C 1
ATOM 717 O O . LEU A 1 97 ? -19.658 1.711 -4.753 1.00 79.44 97 LEU A O 1
ATOM 721 N N . PRO A 1 98 ? -19.187 1.476 -6.945 1.00 85.44 98 PRO A N 1
ATOM 722 C CA . PRO A 1 98 ? -20.333 0.616 -7.198 1.00 85.44 98 PRO A CA 1
ATOM 723 C C . PRO A 1 98 ? -20.336 -0.577 -6.237 1.00 85.44 98 PRO A C 1
ATOM 725 O O . PRO A 1 98 ? -19.283 -1.157 -5.954 1.00 85.44 98 PRO A O 1
ATOM 728 N N . ALA A 1 99 ? -21.514 -0.990 -5.763 1.00 86.44 99 ALA A N 1
ATOM 729 C CA . ALA A 1 99 ? -21.644 -2.111 -4.827 1.00 86.44 99 ALA A CA 1
ATOM 730 C C . ALA A 1 99 ? -20.963 -3.397 -5.340 1.00 86.44 99 ALA A C 1
ATOM 732 O O . ALA A 1 99 ? -20.381 -4.146 -4.560 1.00 86.44 99 ALA A O 1
ATOM 733 N N . THR A 1 100 ? -20.954 -3.612 -6.659 1.00 88.81 100 THR A N 1
ATOM 734 C CA . THR A 1 100 ? -20.254 -4.729 -7.312 1.00 88.81 100 THR A CA 1
ATOM 735 C C . THR A 1 100 ? -18.739 -4.688 -7.110 1.00 88.81 100 THR A C 1
ATOM 737 O O . THR A 1 100 ? -18.122 -5.734 -6.948 1.00 88.81 100 THR A O 1
ATOM 740 N N . THR A 1 101 ? -18.131 -3.499 -7.093 1.00 90.50 101 THR A N 1
ATOM 741 C CA . THR A 1 101 ? -16.689 -3.324 -6.861 1.00 90.50 101 THR A CA 1
ATOM 742 C C . THR A 1 101 ? -16.334 -3.635 -5.410 1.00 90.50 101 THR A C 1
ATOM 744 O O . THR A 1 101 ? -15.353 -4.328 -5.150 1.00 90.50 101 THR A O 1
ATOM 747 N N . TRP A 1 102 ? -17.161 -3.179 -4.465 1.00 90.50 102 TRP A N 1
ATOM 748 C CA . TRP A 1 102 ? -17.019 -3.524 -3.048 1.00 90.50 102 TRP A CA 1
ATOM 749 C C . TRP A 1 102 ? -17.130 -5.029 -2.811 1.00 90.50 102 TRP A C 1
ATOM 751 O O . TRP A 1 102 ? -16.289 -5.605 -2.124 1.00 90.50 102 TRP A O 1
ATOM 761 N N . GLN A 1 103 ? -18.135 -5.663 -3.420 1.00 91.38 103 GLN A N 1
ATOM 762 C CA . GLN A 1 103 ? -18.326 -7.105 -3.319 1.00 91.38 103 GLN A CA 1
ATOM 763 C C . GLN A 1 103 ? -17.131 -7.865 -3.902 1.00 91.38 103 GLN A C 1
ATOM 765 O O . GLN A 1 103 ? -16.628 -8.773 -3.256 1.00 91.38 103 GLN A O 1
ATOM 770 N N . ALA A 1 104 ? -16.614 -7.451 -5.064 1.00 93.19 104 ALA A N 1
ATOM 771 C CA . ALA A 1 104 ? -15.447 -8.086 -5.674 1.00 93.19 104 ALA A CA 1
ATOM 772 C C . ALA A 1 104 ? -14.192 -8.013 -4.783 1.00 93.19 104 ALA A C 1
ATOM 774 O O . ALA A 1 104 ? -13.466 -8.998 -4.671 1.00 93.19 104 ALA A O 1
ATOM 775 N N . LEU 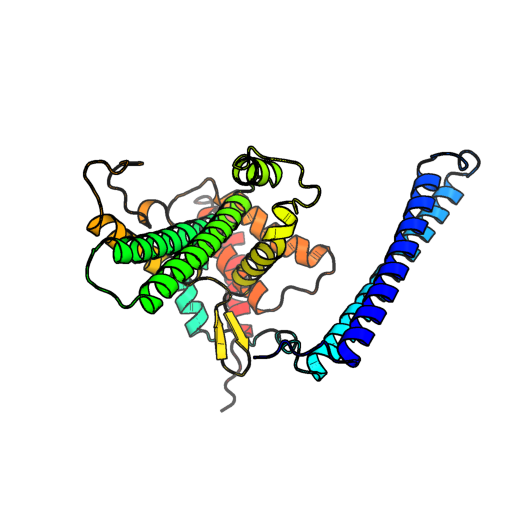A 1 105 ? -13.948 -6.877 -4.116 1.00 93.81 105 LEU A N 1
ATOM 776 C CA . LEU A 1 105 ? -12.847 -6.743 -3.153 1.00 93.81 105 LEU A CA 1
ATOM 777 C C . LEU A 1 105 ? -13.016 -7.695 -1.958 1.00 93.81 105 LEU A C 1
ATOM 779 O O . LEU A 1 105 ? -12.055 -8.351 -1.553 1.00 93.81 105 LEU A O 1
ATOM 783 N N . ALA A 1 106 ? -14.230 -7.789 -1.410 1.00 90.94 106 ALA A N 1
ATOM 784 C CA . ALA A 1 106 ? -14.537 -8.696 -0.305 1.00 90.94 106 ALA A CA 1
ATOM 785 C C . ALA A 1 106 ? -14.401 -10.175 -0.719 1.00 90.94 106 ALA A C 1
ATOM 787 O O . ALA A 1 106 ? -13.752 -10.965 -0.036 1.00 90.94 106 ALA A O 1
ATOM 788 N N . ASP A 1 107 ? -14.943 -10.550 -1.878 1.00 92.06 107 ASP A N 1
ATOM 789 C CA . ASP A 1 107 ? -14.880 -11.916 -2.408 1.00 92.06 107 ASP A CA 1
ATOM 790 C C . ASP A 1 107 ? -13.437 -12.373 -2.656 1.00 92.06 107 ASP A C 1
ATOM 792 O O . ASP A 1 107 ? -13.102 -13.549 -2.471 1.00 92.06 107 ASP A O 1
ATOM 796 N N . GLU A 1 108 ? -12.555 -11.449 -3.030 1.00 93.31 108 GLU A N 1
ATOM 797 C CA . GLU A 1 108 ? -11.138 -11.730 -3.239 1.00 93.31 108 GLU A CA 1
ATOM 798 C C . GLU A 1 108 ? -10.299 -11.671 -1.954 1.00 93.31 108 GLU A C 1
ATOM 800 O O . GLU A 1 108 ? -9.117 -12.009 -2.000 1.00 93.31 108 GLU A O 1
ATOM 805 N N . GLY A 1 109 ? -10.882 -11.328 -0.801 1.00 89.69 109 GLY A N 1
ATOM 806 C CA . GLY A 1 109 ? -10.201 -11.350 0.497 1.00 89.69 109 GLY A CA 1
ATOM 807 C C . GLY A 1 109 ? -9.435 -10.069 0.852 1.00 89.69 109 GLY A C 1
ATOM 808 O O . GLY A 1 109 ? -8.560 -10.099 1.719 1.00 89.69 109 GLY A O 1
ATOM 809 N N . HIS A 1 110 ? -9.684 -8.956 0.154 1.00 90.88 110 HIS A N 1
ATOM 810 C CA . HIS A 1 110 ? -8.914 -7.717 0.320 1.00 90.88 110 HIS A CA 1
ATOM 811 C C . HIS A 1 110 ? -9.049 -7.105 1.726 1.00 90.88 110 HIS A C 1
ATOM 813 O O . HIS A 1 110 ? -8.089 -6.521 2.241 1.00 90.88 110 HIS A O 1
ATOM 819 N N . PHE A 1 111 ? -10.233 -7.207 2.339 1.00 88.88 111 PHE A N 1
ATOM 820 C CA . PHE A 1 111 ? -10.517 -6.591 3.639 1.00 88.88 111 PHE A CA 1
ATOM 821 C C . PHE A 1 111 ? -10.097 -7.475 4.816 1.00 88.88 111 PHE A C 1
ATOM 823 O O . PHE A 1 111 ? -9.797 -6.949 5.886 1.00 88.88 111 PHE A O 1
ATOM 830 N N . GLU A 1 112 ? -10.040 -8.790 4.611 1.00 85.44 112 GLU A N 1
ATOM 831 C CA . GLU A 1 112 ? -9.586 -9.767 5.601 1.00 85.44 112 GLU A CA 1
ATOM 832 C C . GLU A 1 112 ? -8.057 -9.842 5.686 1.00 85.44 112 GLU A C 1
ATOM 834 O O . GLU A 1 112 ? -7.516 -10.111 6.758 1.00 85.44 112 GLU A O 1
ATOM 839 N N . ALA A 1 113 ? -7.359 -9.573 4.580 1.00 84.62 113 ALA A N 1
ATOM 840 C CA . ALA A 1 113 ? -5.904 -9.538 4.543 1.00 84.62 113 ALA A CA 1
ATOM 841 C C . ALA A 1 113 ? -5.343 -8.288 5.240 1.00 84.62 113 ALA A C 1
ATOM 843 O O . ALA A 1 113 ? -5.772 -7.150 4.996 1.00 84.62 113 ALA A O 1
ATOM 844 N N . THR A 1 114 ? -4.318 -8.494 6.066 1.00 83.69 114 THR A N 1
ATOM 845 C CA . THR A 1 114 ? -3.526 -7.408 6.643 1.00 83.69 114 THR A CA 1
ATOM 846 C C . THR A 1 114 ? -2.697 -6.709 5.568 1.00 83.69 114 THR A C 1
ATOM 848 O O . THR A 1 114 ? -2.343 -7.279 4.536 1.00 83.69 114 THR A O 1
ATOM 851 N N . GLU A 1 115 ? -2.323 -5.458 5.824 1.00 86.25 115 GLU A N 1
ATOM 852 C CA . GLU A 1 115 ? -1.483 -4.687 4.904 1.00 86.25 115 GLU A CA 1
ATOM 853 C C . GLU A 1 115 ? -0.136 -5.373 4.614 1.00 86.25 115 GLU A C 1
ATOM 855 O O . GLU A 1 115 ? 0.303 -5.417 3.466 1.00 86.25 115 GLU A O 1
ATOM 860 N N . GLY A 1 116 ? 0.492 -5.965 5.635 1.00 86.31 116 GLY A N 1
ATOM 861 C CA . GLY A 1 116 ? 1.742 -6.710 5.476 1.00 86.31 116 GLY A CA 1
ATOM 862 C C . GLY A 1 116 ? 1.587 -7.959 4.604 1.00 86.31 116 GLY A C 1
ATOM 863 O O . GLY A 1 116 ? 2.474 -8.261 3.803 1.00 86.31 116 GLY A O 1
ATOM 864 N N . GLU A 1 117 ? 0.455 -8.663 4.701 1.00 87.88 117 GLU A N 1
ATOM 865 C CA . GLU A 1 117 ? 0.154 -9.800 3.826 1.00 87.88 117 GLU A CA 1
ATOM 866 C C . GLU A 1 117 ? -0.043 -9.362 2.377 1.00 87.88 117 GLU A C 1
ATOM 868 O O . GLU A 1 117 ? 0.546 -9.973 1.484 1.00 87.88 117 GLU A O 1
ATOM 873 N N . LEU A 1 118 ? -0.809 -8.289 2.149 1.00 92.69 118 LEU A N 1
ATOM 874 C CA . LEU A 1 118 ? -1.013 -7.718 0.817 1.00 92.69 118 LEU A CA 1
ATOM 875 C C . LEU A 1 118 ? 0.319 -7.275 0.198 1.00 92.69 118 LEU A C 1
ATOM 877 O O . LEU A 1 118 ? 0.612 -7.624 -0.943 1.00 92.69 118 LEU A O 1
ATOM 881 N N . ALA A 1 119 ? 1.159 -6.564 0.957 1.00 93.94 119 ALA A N 1
ATOM 882 C CA . ALA A 1 119 ? 2.461 -6.097 0.485 1.00 93.94 119 ALA A CA 1
ATOM 883 C C . ALA A 1 119 ? 3.402 -7.263 0.141 1.00 93.94 119 ALA A C 1
ATOM 885 O O . ALA A 1 119 ? 4.056 -7.257 -0.901 1.00 93.94 119 ALA A O 1
ATOM 886 N N . ARG A 1 120 ? 3.449 -8.310 0.975 1.00 93.38 120 ARG A N 1
ATOM 887 C CA . ARG A 1 120 ? 4.248 -9.513 0.694 1.00 93.38 120 ARG A CA 1
ATOM 888 C C . ARG A 1 120 ? 3.735 -10.275 -0.530 1.00 93.38 120 ARG A C 1
ATOM 890 O O . ARG A 1 120 ? 4.537 -10.838 -1.279 1.00 93.38 120 ARG A O 1
ATOM 897 N N . LEU A 1 121 ? 2.421 -10.307 -0.738 1.00 94.81 121 LEU A N 1
ATOM 898 C CA . LEU A 1 121 ? 1.840 -10.928 -1.921 1.00 94.81 121 LEU A CA 1
ATOM 899 C C . LEU A 1 121 ? 2.231 -10.163 -3.191 1.00 94.81 121 LEU A C 1
ATOM 901 O O . LEU A 1 121 ? 2.666 -10.792 -4.149 1.00 94.81 121 LEU A O 1
ATOM 905 N N . VAL A 1 122 ? 2.199 -8.826 -3.158 1.00 97.44 122 VAL A N 1
ATOM 906 C CA . VAL A 1 122 ? 2.708 -7.967 -4.245 1.00 97.44 122 VAL A CA 1
ATOM 907 C C . VAL A 1 122 ? 4.185 -8.239 -4.531 1.00 97.44 122 VAL A C 1
ATOM 909 O O . VAL A 1 122 ? 4.572 -8.345 -5.689 1.00 97.44 122 VAL A O 1
ATOM 912 N N . VAL A 1 123 ? 5.018 -8.393 -3.496 1.00 97.19 123 VAL A N 1
ATOM 913 C CA . VAL A 1 123 ? 6.434 -8.764 -3.673 1.00 97.19 123 VAL A CA 1
ATOM 914 C C . VAL A 1 123 ? 6.567 -10.096 -4.411 1.00 97.19 123 VAL A C 1
ATOM 916 O O . VAL A 1 123 ? 7.390 -10.213 -5.313 1.00 97.19 123 VAL A O 1
ATOM 919 N N . SER A 1 124 ? 5.761 -11.091 -4.041 1.00 96.12 124 SER A N 1
ATOM 920 C CA . SER A 1 124 ? 5.815 -12.426 -4.649 1.00 96.12 124 SER A CA 1
ATOM 921 C C . SER A 1 124 ? 5.345 -12.410 -6.107 1.00 96.12 124 SER A C 1
ATOM 923 O O . SER A 1 124 ? 5.967 -13.046 -6.952 1.00 96.12 124 SER A O 1
ATOM 925 N N . ASP A 1 125 ? 4.295 -11.642 -6.399 1.00 97.44 125 ASP A N 1
ATOM 926 C CA . ASP A 1 125 ? 3.746 -11.416 -7.741 1.00 97.44 125 ASP A CA 1
ATOM 927 C C . ASP A 1 125 ? 4.778 -10.747 -8.665 1.00 97.44 125 ASP A C 1
ATOM 929 O O . ASP A 1 125 ? 5.168 -11.314 -9.684 1.00 97.44 125 ASP A O 1
ATOM 933 N N . LEU A 1 126 ? 5.354 -9.620 -8.232 1.00 97.88 126 LEU A N 1
ATOM 934 C CA . LEU A 1 126 ? 6.396 -8.914 -8.987 1.00 97.88 126 LEU A CA 1
ATOM 935 C C . LEU A 1 126 ? 7.675 -9.743 -9.159 1.00 97.88 126 LEU A C 1
ATOM 937 O O . LEU A 1 126 ? 8.362 -9.624 -10.174 1.00 97.88 126 LEU A O 1
ATOM 941 N N . ALA A 1 127 ? 8.025 -10.575 -8.175 1.00 96.88 127 ALA A N 1
ATOM 942 C CA . ALA A 1 127 ? 9.174 -11.468 -8.281 1.00 96.88 127 ALA A CA 1
ATOM 943 C C . ALA A 1 127 ? 8.945 -12.579 -9.317 1.00 96.88 127 ALA A C 1
ATOM 945 O O . ALA A 1 127 ? 9.877 -12.913 -10.051 1.00 96.88 127 ALA A O 1
ATOM 946 N N . ALA A 1 128 ? 7.728 -13.129 -9.398 1.00 95.81 128 ALA A N 1
ATOM 947 C CA . ALA A 1 128 ? 7.358 -14.119 -10.407 1.00 95.81 128 ALA A CA 1
ATOM 948 C C . ALA A 1 128 ? 7.421 -13.524 -11.824 1.00 95.81 128 ALA A C 1
ATOM 950 O O . ALA A 1 128 ? 8.044 -14.120 -12.707 1.00 95.81 128 ALA A O 1
ATOM 951 N N . ASP A 1 129 ? 6.880 -12.317 -12.014 1.00 96.12 129 ASP A N 1
ATOM 952 C CA . ASP A 1 129 ? 6.943 -11.588 -13.287 1.00 96.12 129 ASP A CA 1
ATOM 953 C C . ASP A 1 129 ? 8.386 -11.294 -13.715 1.00 96.12 129 ASP A C 1
ATOM 955 O O . ASP A 1 129 ? 8.772 -11.567 -14.855 1.00 96.12 129 ASP A O 1
ATOM 959 N N . LEU A 1 130 ? 9.214 -10.794 -12.789 1.00 97.31 130 LEU A N 1
ATOM 960 C CA . LEU A 1 130 ? 10.629 -10.520 -13.043 1.00 97.31 130 LEU A CA 1
ATOM 961 C C . LEU A 1 130 ? 11.396 -11.794 -13.415 1.00 97.31 130 LEU A C 1
ATOM 963 O O . LEU A 1 130 ? 12.223 -11.783 -14.330 1.00 97.31 130 LEU A O 1
ATOM 967 N N . ALA A 1 131 ? 11.133 -12.897 -12.712 1.00 96.12 131 ALA A N 1
ATOM 968 C CA . ALA A 1 131 ? 11.752 -14.183 -13.002 1.00 96.12 131 ALA A CA 1
ATOM 969 C C . ALA A 1 131 ? 11.358 -14.694 -14.395 1.00 96.12 131 ALA A C 1
ATOM 971 O O . ALA A 1 131 ? 12.222 -15.179 -15.127 1.00 96.12 131 ALA A O 1
ATOM 972 N N . ASP A 1 132 ? 10.096 -14.540 -14.796 1.00 95.31 132 ASP A N 1
ATOM 973 C CA . ASP A 1 132 ? 9.628 -14.925 -16.127 1.00 95.31 132 ASP A CA 1
ATOM 974 C C . ASP A 1 132 ? 10.216 -14.040 -17.230 1.00 95.31 132 ASP A C 1
ATOM 976 O O . ASP A 1 132 ? 10.678 -14.562 -18.249 1.00 95.31 132 ASP A O 1
ATOM 980 N N . ALA A 1 133 ? 10.287 -12.725 -17.020 1.00 93.81 133 ALA A N 1
ATOM 981 C CA . ALA A 1 133 ? 10.932 -11.803 -17.951 1.00 93.81 133 ALA A CA 1
ATOM 982 C C . ALA A 1 133 ? 12.427 -12.122 -18.125 1.00 93.81 133 ALA A C 1
ATOM 984 O O . ALA A 1 133 ? 12.927 -12.212 -19.249 1.00 93.81 133 ALA A O 1
ATOM 985 N N . ALA A 1 134 ? 13.139 -12.379 -17.025 1.00 94.88 134 ALA A N 1
ATOM 986 C CA . ALA A 1 134 ? 14.539 -12.788 -17.067 1.00 94.88 134 ALA A CA 1
ATOM 987 C C . ALA A 1 134 ? 14.718 -14.156 -17.743 1.00 94.88 134 ALA A C 1
ATOM 989 O O . ALA A 1 134 ? 15.618 -14.330 -18.568 1.00 94.88 134 ALA A O 1
ATOM 990 N N . HIS A 1 135 ? 13.837 -15.119 -17.457 1.00 92.44 135 HIS A N 1
ATOM 991 C CA . HIS A 1 135 ? 13.859 -16.438 -18.084 1.00 92.44 135 HIS A CA 1
ATOM 992 C C . HIS A 1 135 ? 13.700 -16.347 -19.605 1.00 92.44 135 HIS A C 1
ATOM 994 O O . HIS A 1 135 ? 14.387 -17.053 -20.345 1.00 92.44 135 HIS A O 1
ATOM 1000 N N . GLN A 1 136 ? 12.861 -15.430 -20.095 1.00 90.81 136 GLN A N 1
ATOM 1001 C CA . GLN A 1 136 ? 12.694 -15.199 -21.527 1.00 90.81 136 GLN A CA 1
ATOM 1002 C C . GLN A 1 136 ? 13.974 -14.724 -22.222 1.00 90.81 136 GLN A C 1
ATOM 1004 O O . GLN A 1 136 ? 14.054 -14.866 -23.440 1.00 90.81 136 GLN A O 1
ATOM 1009 N N . LEU A 1 137 ? 14.980 -14.193 -21.522 1.00 91.00 137 LEU A N 1
ATOM 1010 C CA . LEU A 1 137 ? 16.271 -13.819 -22.118 1.00 91.00 137 LEU A CA 1
ATOM 1011 C C . LEU A 1 137 ? 17.282 -14.969 -22.201 1.00 91.00 137 LEU A C 1
ATOM 1013 O O . LEU A 1 137 ? 18.289 -14.836 -22.892 1.00 91.00 137 LEU A O 1
ATOM 1017 N N . VAL A 1 138 ? 17.025 -16.096 -21.536 1.00 92.44 138 VAL A N 1
ATOM 1018 C CA . VAL A 1 138 ? 17.955 -17.235 -21.497 1.00 92.44 138 VAL A CA 1
ATOM 1019 C C . VAL A 1 138 ? 18.122 -17.928 -22.861 1.00 92.44 138 VAL A C 1
ATOM 1021 O O . VAL A 1 138 ? 19.258 -18.258 -23.212 1.00 92.44 138 VAL A O 1
ATOM 1024 N N . PRO A 1 139 ? 17.062 -18.178 -23.661 1.00 89.31 139 PRO A N 1
ATOM 1025 C CA . PRO A 1 139 ? 17.226 -18.829 -24.957 1.00 89.31 139 PRO A CA 1
ATOM 1026 C C . PRO A 1 139 ? 18.090 -18.001 -25.918 1.00 89.31 139 PRO A C 1
ATOM 1028 O O . PRO A 1 139 ? 17.782 -16.848 -26.210 1.00 89.31 139 PRO A O 1
ATOM 1031 N N . THR A 1 140 ? 19.111 -18.623 -26.513 1.00 89.81 140 THR A N 1
ATOM 1032 C CA . THR A 1 140 ? 20.075 -17.987 -27.438 1.00 89.81 140 THR A CA 1
ATOM 1033 C C . THR A 1 140 ? 19.548 -17.804 -28.867 1.00 89.81 140 THR A C 1
ATOM 1035 O O . THR A 1 140 ? 20.317 -17.700 -29.824 1.00 89.81 140 THR A O 1
ATOM 1038 N N . GLN A 1 141 ? 18.225 -17.793 -29.042 1.00 87.94 141 GLN A N 1
ATOM 1039 C CA . GLN A 1 141 ? 17.605 -17.633 -30.354 1.00 87.94 141 GLN A CA 1
ATOM 1040 C C . GLN A 1 141 ? 17.941 -16.251 -30.935 1.00 87.94 141 GLN A C 1
ATOM 1042 O O . GLN A 1 141 ? 17.970 -15.270 -30.188 1.00 87.94 141 GLN A O 1
ATOM 1047 N N . PRO A 1 142 ? 18.170 -16.140 -32.255 1.00 84.38 142 PRO A N 1
ATOM 1048 C CA . PRO A 1 142 ? 18.453 -14.857 -32.879 1.00 84.38 142 PRO A CA 1
ATOM 1049 C C . PRO A 1 142 ? 17.264 -13.910 -32.689 1.00 84.38 142 PRO A C 1
ATOM 1051 O O . PRO A 1 142 ? 16.146 -14.187 -33.125 1.00 84.38 142 PRO A O 1
ATOM 1054 N N . ARG A 1 143 ? 17.520 -12.778 -32.035 1.00 85.81 143 ARG A N 1
ATOM 1055 C CA . ARG A 1 143 ? 16.572 -11.678 -31.837 1.00 85.81 143 ARG A CA 1
ATOM 1056 C C . ARG A 1 143 ? 17.131 -10.422 -32.480 1.00 85.81 143 ARG A C 1
ATOM 1058 O O . ARG A 1 143 ? 18.344 -10.279 -32.630 1.00 85.81 143 ARG A O 1
ATOM 1065 N N . ARG A 1 144 ? 16.247 -9.504 -32.862 1.00 88.06 144 ARG A N 1
ATOM 1066 C CA . ARG A 1 144 ? 16.686 -8.168 -33.269 1.00 88.06 144 ARG A CA 1
ATOM 1067 C C . ARG A 1 144 ? 17.297 -7.454 -32.052 1.00 88.06 144 ARG A C 1
ATOM 1069 O O . ARG A 1 144 ? 16.863 -7.677 -30.922 1.00 88.06 144 ARG A O 1
ATOM 1076 N N . GLY A 1 145 ? 18.348 -6.664 -32.278 1.00 78.38 145 GLY A N 1
ATOM 1077 C CA . GLY A 1 145 ? 19.118 -6.041 -31.195 1.00 78.38 145 GLY A CA 1
ATOM 1078 C C . GLY A 1 145 ? 18.323 -5.013 -30.383 1.00 78.38 145 GLY A C 1
ATOM 1079 O O . GLY A 1 145 ? 18.505 -4.929 -29.175 1.00 78.38 145 GLY A O 1
ATOM 1080 N N . ASP A 1 146 ? 17.404 -4.294 -31.027 1.00 87.56 146 ASP A N 1
ATOM 1081 C CA . ASP A 1 146 ? 16.434 -3.391 -30.392 1.00 87.56 146 ASP A CA 1
ATOM 1082 C C . ASP A 1 146 ? 15.559 -4.123 -29.361 1.00 87.56 146 ASP A C 1
ATOM 1084 O O . ASP A 1 146 ? 15.496 -3.709 -28.207 1.00 87.56 146 ASP A O 1
ATOM 1088 N N . VAL A 1 147 ? 14.999 -5.279 -29.725 1.00 88.81 147 VAL A N 1
ATOM 1089 C CA . VAL A 1 147 ? 14.156 -6.100 -28.836 1.00 88.81 147 VAL A CA 1
ATOM 1090 C C . VAL A 1 147 ? 14.923 -6.589 -27.601 1.00 88.81 147 VAL A C 1
ATOM 1092 O O . VAL A 1 147 ? 14.356 -6.685 -26.512 1.00 88.81 147 VAL A O 1
ATOM 1095 N N . LEU A 1 148 ? 16.217 -6.903 -27.739 1.00 88.94 148 LEU A N 1
ATOM 1096 C CA . LEU A 1 148 ? 17.055 -7.307 -26.602 1.00 88.94 148 LEU A CA 1
ATOM 1097 C C . LEU A 1 148 ? 17.295 -6.150 -25.628 1.00 88.94 148 LEU A C 1
ATOM 1099 O O . LEU A 1 148 ? 17.235 -6.361 -24.418 1.00 88.94 148 LEU A O 1
ATOM 1103 N N . VAL A 1 149 ? 17.541 -4.945 -26.148 1.00 91.69 149 VAL A N 1
ATOM 1104 C CA . VAL A 1 149 ? 17.714 -3.741 -25.325 1.00 91.69 149 VAL A CA 1
ATOM 1105 C C . VAL A 1 149 ? 16.411 -3.396 -24.603 1.00 91.69 149 VAL A C 1
ATOM 1107 O O . VAL A 1 149 ? 16.442 -3.189 -23.395 1.00 91.69 149 VAL A O 1
ATOM 1110 N N . GLU A 1 150 ? 15.271 -3.419 -25.299 1.00 91.88 150 GLU A N 1
ATOM 1111 C CA . GLU A 1 150 ? 13.948 -3.189 -24.696 1.00 91.88 150 GLU A CA 1
ATOM 1112 C C . GLU A 1 150 ? 13.629 -4.210 -23.594 1.00 91.88 150 GLU A C 1
ATOM 1114 O O . GLU A 1 150 ? 13.147 -3.850 -22.522 1.00 91.88 150 GLU A O 1
ATOM 1119 N N . SER A 1 151 ? 13.948 -5.488 -23.821 1.00 92.81 151 SER A N 1
ATOM 1120 C CA . SER A 1 151 ? 13.734 -6.547 -22.825 1.00 92.81 151 SER A CA 1
ATOM 1121 C C . SER A 1 151 ? 14.615 -6.357 -21.585 1.00 92.81 151 SER A C 1
ATOM 1123 O O . SER A 1 151 ? 14.145 -6.518 -20.460 1.00 92.81 151 SER A O 1
ATOM 1125 N N . ALA A 1 152 ? 15.889 -5.998 -21.770 1.00 93.81 152 ALA A N 1
ATOM 1126 C CA . ALA A 1 152 ? 16.804 -5.729 -20.662 1.00 93.81 152 ALA A CA 1
ATOM 1127 C C . ALA A 1 152 ? 16.374 -4.493 -19.856 1.00 93.81 152 ALA A C 1
ATOM 1129 O O . ALA A 1 152 ? 16.382 -4.529 -18.626 1.00 93.81 152 ALA A O 1
ATOM 1130 N N . ASP A 1 153 ? 15.952 -3.425 -20.536 1.00 93.69 153 ASP A N 1
ATOM 1131 C CA . ASP A 1 153 ? 15.420 -2.222 -19.894 1.00 93.69 153 ASP A CA 1
ATOM 1132 C C . ASP A 1 153 ? 14.141 -2.525 -19.096 1.00 93.69 153 ASP A C 1
ATOM 1134 O O . ASP A 1 153 ? 14.006 -2.103 -17.946 1.00 93.69 153 ASP A O 1
ATOM 1138 N N . SER A 1 154 ? 13.239 -3.343 -19.645 1.00 94.38 154 SER A N 1
ATOM 1139 C CA . SER A 1 154 ? 12.031 -3.794 -18.945 1.00 94.38 154 SER A CA 1
ATOM 1140 C C . SER A 1 154 ? 12.351 -4.547 -17.646 1.00 94.38 154 SER A C 1
ATOM 1142 O O . SER A 1 154 ? 11.758 -4.253 -16.607 1.00 94.38 154 SER A O 1
ATOM 1144 N N . ILE A 1 155 ? 13.342 -5.446 -17.660 1.00 96.88 155 ILE A N 1
ATOM 1145 C CA . ILE A 1 155 ? 13.804 -6.172 -16.462 1.00 96.88 155 ILE A CA 1
ATOM 1146 C C . ILE A 1 155 ? 14.339 -5.209 -15.398 1.00 96.88 155 ILE A C 1
ATOM 1148 O O . ILE A 1 155 ? 14.054 -5.383 -14.213 1.00 96.88 155 ILE A O 1
ATOM 1152 N N . VAL A 1 156 ? 15.090 -4.176 -15.793 1.00 95.75 156 VAL A N 1
ATOM 1153 C CA . VAL A 1 156 ? 15.589 -3.163 -14.850 1.00 95.75 156 VAL A CA 1
ATOM 1154 C C . VAL A 1 156 ? 14.426 -2.423 -14.184 1.00 95.75 156 VAL A C 1
ATOM 1156 O O . VAL A 1 156 ? 14.426 -2.269 -12.961 1.00 95.75 156 VAL A O 1
ATOM 1159 N N . HIS A 1 157 ? 13.412 -2.019 -14.951 1.00 94.12 157 HIS A N 1
ATOM 1160 C CA . HIS A 1 157 ? 12.218 -1.365 -14.408 1.00 94.12 157 HIS A CA 1
ATOM 1161 C C . HIS A 1 157 ? 11.428 -2.286 -13.465 1.00 94.12 157 HIS A C 1
ATOM 1163 O O . HIS A 1 157 ? 11.034 -1.863 -12.377 1.00 94.12 157 HIS A O 1
ATOM 1169 N N . GLN A 1 158 ? 11.251 -3.560 -13.825 1.00 95.94 158 GLN A N 1
ATOM 1170 C CA . GLN A 1 158 ? 10.594 -4.554 -12.969 1.00 95.94 158 GLN A CA 1
ATOM 1171 C C . GLN A 1 158 ? 11.372 -4.795 -11.668 1.00 95.94 158 GLN A C 1
ATOM 1173 O O . GLN A 1 158 ? 10.778 -4.842 -10.592 1.00 95.94 158 GLN A O 1
ATOM 1178 N N . ALA A 1 159 ? 12.704 -4.868 -11.727 1.00 96.69 159 ALA A N 1
ATOM 1179 C CA . ALA A 1 159 ? 13.545 -5.008 -10.540 1.00 96.69 159 ALA A CA 1
ATOM 1180 C C . ALA A 1 159 ? 13.447 -3.787 -9.605 1.00 96.69 159 ALA A C 1
ATOM 1182 O O . ALA A 1 159 ? 13.429 -3.938 -8.382 1.00 96.69 159 ALA A O 1
ATOM 1183 N N . GLN A 1 160 ? 13.340 -2.575 -10.156 1.00 94.69 160 GLN A N 1
ATOM 1184 C CA . GLN A 1 160 ? 13.115 -1.356 -9.369 1.00 94.69 160 GLN A CA 1
ATOM 1185 C C . GLN A 1 160 ? 11.725 -1.333 -8.714 1.00 94.69 160 GLN A C 1
ATOM 1187 O O . GLN A 1 160 ? 11.600 -0.934 -7.550 1.00 94.69 160 GLN A O 1
ATOM 1192 N N . ALA A 1 161 ? 10.694 -1.784 -9.433 1.00 95.69 161 ALA A N 1
ATOM 1193 C CA . ALA A 1 161 ? 9.346 -1.932 -8.890 1.00 95.69 161 ALA A CA 1
ATOM 1194 C C . ALA A 1 161 ? 9.315 -2.964 -7.751 1.00 95.69 161 ALA A C 1
ATOM 1196 O O . ALA A 1 161 ? 8.791 -2.675 -6.674 1.00 95.69 161 ALA A O 1
ATOM 1197 N N . LEU A 1 162 ? 9.967 -4.118 -7.937 1.00 97.69 162 LEU A N 1
ATOM 1198 C CA . LEU A 1 162 ? 10.121 -5.141 -6.904 1.00 97.69 162 LEU A CA 1
ATOM 1199 C C . LEU A 1 162 ? 10.831 -4.590 -5.660 1.00 97.69 162 LEU A C 1
ATOM 1201 O O . LEU A 1 162 ? 10.342 -4.785 -4.550 1.00 97.69 162 LEU A O 1
ATOM 1205 N N . LEU A 1 163 ? 11.942 -3.860 -5.818 1.00 95.88 163 LEU A N 1
ATOM 1206 C CA . LEU A 1 163 ? 12.649 -3.253 -4.683 1.00 95.88 163 LEU A CA 1
ATOM 1207 C C . LEU A 1 163 ? 11.744 -2.292 -3.900 1.00 95.88 163 LEU A C 1
ATOM 1209 O O . LEU A 1 163 ? 11.749 -2.293 -2.671 1.00 95.88 163 LEU A O 1
ATOM 1213 N N . THR A 1 164 ? 10.937 -1.504 -4.609 1.00 95.81 164 THR A N 1
ATOM 1214 C CA . THR A 1 164 ? 9.973 -0.588 -3.992 1.00 95.81 164 THR A CA 1
ATOM 1215 C C . THR A 1 164 ? 8.907 -1.361 -3.208 1.00 95.81 164 THR A C 1
ATOM 1217 O O . THR A 1 164 ? 8.650 -1.034 -2.050 1.00 95.81 164 THR A O 1
ATOM 1220 N N . ALA A 1 165 ? 8.348 -2.434 -3.776 1.00 97.25 165 ALA A N 1
ATOM 1221 C CA . ALA A 1 165 ? 7.392 -3.305 -3.087 1.00 97.25 165 ALA A CA 1
ATOM 1222 C C . ALA A 1 165 ? 7.999 -3.996 -1.852 1.00 97.25 165 ALA A C 1
ATOM 1224 O O . ALA A 1 165 ? 7.336 -4.111 -0.823 1.00 97.25 165 ALA A O 1
ATOM 1225 N N . VAL A 1 166 ? 9.271 -4.403 -1.912 1.00 96.38 166 VAL A N 1
ATOM 1226 C CA . VAL A 1 166 ? 9.991 -4.988 -0.767 1.00 96.38 166 VAL A CA 1
ATOM 1227 C C . VAL A 1 166 ? 10.137 -3.977 0.369 1.00 96.38 166 VAL A C 1
ATOM 1229 O O . VAL A 1 166 ? 9.903 -4.328 1.525 1.00 96.38 166 VAL A O 1
ATOM 1232 N N . VAL A 1 167 ? 10.470 -2.719 0.062 1.00 94.62 167 VAL A N 1
ATOM 1233 C CA . VAL A 1 167 ? 10.543 -1.651 1.074 1.00 94.62 167 VAL A CA 1
ATOM 1234 C C . VAL A 1 167 ? 9.175 -1.407 1.712 1.00 94.62 167 VAL A C 1
ATOM 1236 O O . VAL A 1 167 ? 9.088 -1.301 2.934 1.00 94.62 167 VAL A O 1
ATOM 1239 N N . ILE A 1 168 ? 8.103 -1.380 0.915 1.00 94.62 168 ILE A N 1
ATOM 1240 C CA . ILE A 1 168 ? 6.728 -1.266 1.422 1.00 94.62 168 ILE A CA 1
ATOM 1241 C C . ILE A 1 168 ? 6.403 -2.439 2.356 1.00 94.62 168 ILE A C 1
ATOM 1243 O O . ILE A 1 168 ? 5.948 -2.216 3.475 1.00 94.62 168 ILE A O 1
ATOM 1247 N N . ALA A 1 169 ? 6.707 -3.677 1.955 1.00 92.31 169 ALA A N 1
ATOM 1248 C CA . ALA A 1 169 ? 6.474 -4.863 2.779 1.00 92.31 169 ALA A CA 1
ATOM 1249 C C . ALA A 1 169 ? 7.282 -4.848 4.091 1.00 92.31 169 ALA A C 1
ATOM 1251 O O . ALA A 1 169 ? 6.762 -5.240 5.136 1.00 92.31 169 ALA A O 1
ATOM 1252 N N . ALA A 1 170 ? 8.527 -4.363 4.069 1.00 90.12 170 ALA A N 1
ATOM 1253 C CA . ALA A 1 170 ? 9.337 -4.186 5.274 1.00 90.12 170 ALA A CA 1
ATOM 1254 C C . ALA A 1 170 ? 8.728 -3.127 6.211 1.00 90.12 170 ALA A C 1
ATOM 1256 O O . ALA A 1 170 ? 8.556 -3.362 7.408 1.00 90.12 170 ALA A O 1
ATOM 1257 N N . ARG A 1 171 ? 8.316 -1.978 5.664 1.00 90.94 171 ARG A N 1
ATOM 1258 C CA . ARG A 1 171 ? 7.681 -0.903 6.441 1.00 90.94 171 ARG A CA 1
ATOM 1259 C C . ARG A 1 171 ? 6.324 -1.306 7.012 1.00 90.94 171 ARG A C 1
ATOM 1261 O O . ARG A 1 171 ? 6.050 -0.966 8.160 1.00 90.94 171 ARG A O 1
ATOM 1268 N N . ALA A 1 172 ? 5.535 -2.099 6.288 1.00 86.38 172 ALA A N 1
ATOM 1269 C CA . ALA A 1 172 ? 4.284 -2.676 6.784 1.00 86.38 172 ALA A CA 1
ATOM 1270 C C . ALA A 1 172 ? 4.498 -3.627 7.982 1.00 86.38 172 ALA A C 1
ATOM 1272 O O . ALA A 1 172 ? 3.590 -3.829 8.784 1.00 86.38 172 ALA A O 1
ATOM 1273 N N . ARG A 1 173 ? 5.713 -4.172 8.146 1.00 83.69 173 ARG A N 1
ATOM 1274 C CA . ARG A 1 173 ? 6.146 -4.960 9.316 1.00 83.69 173 ARG A CA 1
ATOM 1275 C C . ARG A 1 173 ? 6.904 -4.134 10.361 1.00 83.69 173 ARG A C 1
ATOM 1277 O O . ARG A 1 173 ? 7.551 -4.700 11.237 1.00 83.69 173 ARG A O 1
ATOM 1284 N N . ALA A 1 174 ? 6.824 -2.807 10.269 1.00 84.31 174 ALA A N 1
ATOM 1285 C CA . ALA A 1 174 ? 7.474 -1.850 11.158 1.00 84.31 174 ALA A CA 1
ATOM 1286 C C . ALA A 1 174 ? 9.016 -1.913 11.194 1.00 84.31 174 ALA A C 1
ATOM 1288 O O . ALA A 1 174 ? 9.614 -1.372 12.122 1.00 84.31 174 ALA A O 1
ATOM 1289 N N . THR A 1 175 ? 9.671 -2.490 10.177 1.00 85.12 175 THR A N 1
ATOM 1290 C CA . THR A 1 175 ? 11.139 -2.428 10.021 1.00 85.12 175 THR A CA 1
ATOM 1291 C C . THR A 1 175 ? 11.601 -0.975 9.998 1.00 85.12 175 THR A C 1
ATOM 1293 O O . THR A 1 175 ? 11.002 -0.152 9.296 1.00 85.12 175 THR A O 1
ATOM 1296 N N . SER A 1 176 ? 12.634 -0.637 10.769 1.00 87.44 176 SER A N 1
ATOM 1297 C CA . SER A 1 176 ? 13.086 0.754 10.876 1.00 87.44 176 SER A CA 1
ATOM 1298 C C . SER A 1 176 ? 13.739 1.239 9.577 1.00 87.44 176 SER A C 1
ATOM 1300 O O . SER A 1 176 ? 14.209 0.445 8.760 1.00 87.44 176 SER A O 1
ATOM 1302 N N . TRP A 1 177 ? 13.763 2.556 9.364 1.00 87.06 177 TRP A N 1
ATOM 1303 C CA . TRP A 1 177 ? 14.460 3.121 8.207 1.00 87.06 177 TRP A CA 1
ATOM 1304 C C . TRP A 1 177 ? 15.961 2.844 8.248 1.00 87.06 177 TRP A C 1
ATOM 1306 O O . TRP A 1 177 ? 16.515 2.502 7.210 1.00 87.06 177 TRP A O 1
ATOM 1316 N N . ASP A 1 178 ? 16.575 2.875 9.433 1.00 86.50 178 ASP A N 1
ATOM 1317 C CA . ASP A 1 178 ? 17.993 2.552 9.622 1.00 86.50 178 ASP A CA 1
ATOM 1318 C C . ASP A 1 178 ? 18.304 1.106 9.204 1.00 86.50 178 ASP A C 1
ATOM 1320 O O . ASP A 1 178 ? 19.285 0.850 8.510 1.00 86.50 178 ASP A O 1
ATOM 1324 N N . GLU A 1 179 ? 17.441 0.147 9.559 1.00 87.88 179 GLU A N 1
ATOM 1325 C CA . GLU A 1 179 ? 17.578 -1.251 9.123 1.00 87.88 179 GLU A CA 1
ATOM 1326 C C . GLU A 1 179 ? 17.484 -1.388 7.596 1.00 87.88 179 GLU A C 1
ATOM 1328 O O . GLU A 1 179 ? 18.258 -2.129 6.989 1.00 87.88 179 GLU A O 1
ATOM 1333 N N . ILE A 1 180 ? 16.563 -0.657 6.959 1.00 89.44 180 ILE A N 1
ATOM 1334 C CA . ILE A 1 180 ? 16.403 -0.653 5.497 1.00 89.44 180 ILE A CA 1
ATOM 1335 C C . ILE A 1 180 ? 17.618 -0.001 4.819 1.00 89.44 180 ILE A C 1
ATOM 1337 O O . ILE A 1 180 ? 18.126 -0.529 3.825 1.00 89.44 180 ILE A O 1
ATOM 1341 N N . ASP A 1 181 ? 18.096 1.123 5.353 1.00 84.75 181 ASP A N 1
ATOM 1342 C CA . ASP A 1 181 ? 19.255 1.854 4.843 1.00 84.75 181 ASP A CA 1
ATOM 1343 C C . ASP A 1 181 ? 20.544 1.036 4.965 1.00 84.75 181 ASP A C 1
ATOM 1345 O O . ASP A 1 181 ? 21.346 1.055 4.034 1.00 84.75 181 ASP A O 1
ATOM 1349 N N . ASN A 1 182 ? 20.724 0.257 6.035 1.00 83.69 182 ASN A N 1
ATOM 1350 C CA . ASN A 1 182 ? 21.875 -0.640 6.169 1.00 83.69 182 ASN A CA 1
ATOM 1351 C C . ASN A 1 182 ? 21.877 -1.705 5.060 1.00 83.69 182 ASN A C 1
ATOM 1353 O O . ASN A 1 182 ? 22.857 -1.852 4.334 1.00 83.69 182 ASN A O 1
ATOM 1357 N N . VAL A 1 183 ? 20.746 -2.378 4.826 1.00 84.62 183 VAL A N 1
ATOM 1358 C CA . VAL A 1 183 ? 20.661 -3.449 3.815 1.00 84.62 183 VAL A CA 1
ATOM 1359 C C . VAL A 1 183 ? 20.838 -2.922 2.386 1.00 84.62 183 VAL A C 1
ATOM 1361 O O . VAL A 1 183 ? 21.489 -3.562 1.556 1.00 84.62 183 VAL A O 1
ATOM 1364 N N . ILE A 1 184 ? 20.252 -1.764 2.068 1.00 80.94 184 ILE A N 1
ATOM 1365 C CA . ILE A 1 184 ? 20.339 -1.172 0.723 1.00 80.94 184 ILE A CA 1
ATOM 1366 C C . ILE A 1 184 ? 21.673 -0.427 0.532 1.00 80.94 184 ILE A C 1
ATOM 1368 O O . ILE A 1 184 ? 22.201 -0.377 -0.581 1.00 80.94 184 ILE A O 1
ATOM 1372 N N . GLY A 1 185 ? 22.224 0.148 1.602 1.00 62.50 185 GLY A N 1
ATOM 1373 C CA . GLY A 1 185 ? 23.375 1.050 1.598 1.00 62.50 185 GLY A CA 1
ATOM 1374 C C . GLY A 1 185 ? 24.746 0.390 1.767 1.00 62.50 185 GLY A C 1
ATOM 1375 O O . GLY A 1 185 ? 25.743 1.029 1.415 1.00 62.50 185 GLY A O 1
ATOM 1376 N N . GLU A 1 186 ? 24.820 -0.853 2.252 1.00 56.06 186 GLU A N 1
ATOM 1377 C CA . GLU A 1 186 ? 26.075 -1.609 2.428 1.00 56.06 186 GLU A CA 1
ATOM 1378 C C . GLU A 1 186 ? 26.673 -2.148 1.114 1.00 56.06 186 GLU A C 1
ATOM 1380 O O . GLU A 1 186 ? 27.843 -2.510 1.071 1.00 56.06 186 GLU A O 1
ATOM 1385 N N . ARG A 1 187 ? 25.933 -2.156 -0.003 1.00 55.09 187 ARG A N 1
ATOM 1386 C CA . ARG A 1 187 ? 26.421 -2.693 -1.296 1.00 55.09 187 ARG A CA 1
ATOM 1387 C C . ARG A 1 187 ? 27.321 -1.755 -2.113 1.00 55.09 187 ARG A C 1
ATOM 1389 O O . ARG A 1 187 ? 27.542 -2.005 -3.295 1.00 55.09 187 ARG A O 1
ATOM 1396 N N . GLY A 1 188 ? 27.838 -0.688 -1.513 1.00 49.22 188 GLY A N 1
ATOM 1397 C CA . GLY A 1 188 ? 28.759 0.243 -2.165 1.00 49.22 188 GLY A CA 1
ATOM 1398 C C . GLY A 1 188 ? 30.023 0.430 -1.343 1.00 49.22 188 GLY A C 1
ATOM 1399 O O . GLY A 1 188 ? 30.149 1.446 -0.662 1.00 49.22 188 GLY A O 1
ATOM 1400 N N . GLU A 1 189 ? 30.941 -0.534 -1.414 1.00 45.03 189 GLU A N 1
ATOM 1401 C CA . GLU A 1 189 ? 32.355 -0.342 -1.071 1.00 45.03 189 GLU A CA 1
ATOM 1402 C C . GLU A 1 189 ? 33.002 0.566 -2.129 1.00 45.03 189 GLU A C 1
ATOM 1404 O O . GLU A 1 189 ? 33.798 0.110 -2.931 1.00 45.03 189 GLU A O 1
ATOM 1409 N N . ASP A 1 190 ? 32.583 1.829 -2.209 1.00 48.66 190 ASP A N 1
ATOM 1410 C CA . ASP A 1 190 ? 33.339 2.885 -2.883 1.00 48.66 190 ASP A CA 1
ATOM 1411 C C . ASP A 1 190 ? 32.730 4.267 -2.577 1.00 48.66 190 ASP A C 1
ATOM 1413 O O . ASP A 1 190 ? 31.597 4.577 -2.946 1.00 48.66 190 ASP A O 1
ATOM 1417 N N . LEU A 1 191 ? 33.558 5.085 -1.919 1.00 42.31 191 LEU A N 1
ATOM 1418 C CA . LEU A 1 191 ? 33.776 6.517 -2.164 1.00 42.31 191 LEU A CA 1
ATOM 1419 C C . LEU A 1 191 ? 32.633 7.519 -1.868 1.00 42.31 191 LEU A C 1
ATOM 1421 O O . LEU A 1 191 ? 31.628 7.607 -2.565 1.00 42.31 191 LEU A O 1
ATOM 1425 N N . ASP A 1 192 ? 32.878 8.369 -0.862 1.00 46.41 192 ASP A N 1
ATOM 1426 C CA . ASP A 1 192 ? 32.540 9.805 -0.815 1.00 46.41 192 ASP A CA 1
ATOM 1427 C C . ASP A 1 192 ? 31.320 10.279 -1.630 1.00 46.41 192 ASP A C 1
ATOM 1429 O O . ASP A 1 192 ? 31.447 10.928 -2.671 1.00 46.41 192 ASP A O 1
ATOM 1433 N N . ALA A 1 193 ? 30.109 10.060 -1.114 1.00 44.81 193 ALA A N 1
ATOM 1434 C CA . ALA A 1 193 ? 28.909 10.685 -1.667 1.00 44.81 193 ALA A CA 1
ATOM 1435 C C . ALA A 1 193 ? 28.143 11.479 -0.592 1.00 44.81 193 ALA A C 1
ATOM 1437 O O . ALA A 1 193 ? 27.249 10.925 0.053 1.00 44.81 193 ALA A O 1
ATOM 1438 N N . PRO A 1 194 ? 28.378 12.801 -0.453 1.00 41.59 194 PRO A N 1
ATOM 1439 C CA . PRO A 1 194 ? 27.529 13.725 0.320 1.00 41.59 194 PRO A CA 1
ATOM 1440 C C . PRO A 1 194 ? 26.095 13.896 -0.247 1.00 41.59 194 PRO A C 1
ATOM 1442 O O . PRO A 1 194 ? 25.430 14.897 0.006 1.00 41.59 194 PRO A O 1
ATOM 1445 N N . ALA A 1 195 ? 25.598 12.924 -1.020 1.00 45.53 195 ALA A N 1
ATOM 1446 C CA . ALA A 1 195 ? 24.327 12.960 -1.741 1.00 45.53 195 ALA A CA 1
ATOM 1447 C C . ALA A 1 195 ? 23.485 11.675 -1.592 1.00 45.53 195 ALA A C 1
ATOM 1449 O O . ALA A 1 195 ? 22.550 11.469 -2.370 1.00 45.53 195 ALA A O 1
ATOM 1450 N N . ARG A 1 196 ? 23.767 10.801 -0.611 1.00 56.22 196 ARG A N 1
ATOM 1451 C CA . ARG A 1 196 ? 22.821 9.726 -0.263 1.00 56.22 196 ARG A CA 1
ATOM 1452 C C . ARG A 1 196 ? 21.553 10.370 0.306 1.00 56.22 196 ARG A C 1
ATOM 1454 O O . ARG A 1 196 ? 21.561 10.895 1.415 1.00 56.22 196 ARG A O 1
ATOM 1461 N N . ARG A 1 197 ? 20.460 10.363 -0.466 1.00 60.03 197 ARG A N 1
ATOM 1462 C CA . ARG A 1 197 ? 19.128 10.599 0.106 1.00 60.03 197 ARG A CA 1
ATOM 1463 C C . ARG A 1 197 ? 18.800 9.391 0.993 1.00 60.03 197 ARG A C 1
ATOM 1465 O O . ARG A 1 197 ? 18.919 8.280 0.475 1.00 60.03 197 ARG A O 1
ATOM 1472 N N . PRO A 1 198 ? 18.390 9.587 2.258 1.00 77.56 198 PRO A N 1
ATOM 1473 C CA . PRO A 1 198 ? 17.925 8.493 3.114 1.00 77.56 198 PRO A CA 1
ATOM 1474 C C . PRO A 1 198 ? 16.857 7.654 2.398 1.00 77.56 198 PRO A C 1
ATOM 1476 O O . PRO A 1 198 ? 16.068 8.226 1.631 1.00 77.56 198 PRO A O 1
ATOM 1479 N N . ALA A 1 199 ? 16.794 6.336 2.632 1.00 80.81 199 ALA A N 1
ATOM 1480 C CA . ALA A 1 199 ? 15.753 5.481 2.047 1.00 80.81 199 ALA A CA 1
ATOM 1481 C C . ALA A 1 199 ? 14.356 6.046 2.317 1.00 80.81 199 ALA A C 1
ATOM 1483 O O . ALA A 1 199 ? 13.513 6.040 1.419 1.00 80.81 199 ALA A O 1
ATOM 1484 N N . GLU A 1 200 ? 14.144 6.634 3.496 1.00 82.38 200 GLU A N 1
ATOM 1485 C CA . GLU A 1 200 ? 12.912 7.344 3.831 1.00 82.38 200 GLU A CA 1
ATOM 1486 C C . GLU A 1 200 ? 12.539 8.388 2.773 1.00 82.38 200 GLU A C 1
ATOM 1488 O O . GLU A 1 200 ? 11.460 8.327 2.190 1.00 82.38 200 GLU A O 1
ATOM 1493 N N . ALA A 1 201 ? 13.451 9.305 2.447 1.00 78.69 201 ALA A N 1
ATOM 1494 C CA . ALA A 1 201 ? 13.198 10.347 1.456 1.00 78.69 201 ALA A CA 1
ATOM 1495 C C . ALA A 1 201 ? 12.995 9.777 0.042 1.00 78.69 201 ALA A C 1
ATOM 1497 O O . ALA A 1 201 ? 12.264 10.357 -0.761 1.00 78.69 201 ALA A O 1
ATOM 1498 N N . ARG A 1 202 ? 13.645 8.650 -0.278 1.00 82.75 202 ARG A N 1
ATOM 1499 C CA . ARG A 1 202 ? 13.525 7.987 -1.583 1.00 82.75 202 ARG A CA 1
ATOM 1500 C C . ARG A 1 202 ? 12.175 7.288 -1.761 1.00 82.75 202 ARG A C 1
ATOM 1502 O O . ARG A 1 202 ? 11.621 7.347 -2.854 1.00 82.75 202 ARG A O 1
ATOM 1509 N N . TYR A 1 203 ? 11.663 6.639 -0.718 1.00 87.56 203 TYR A N 1
ATOM 1510 C CA . TYR A 1 203 ? 10.468 5.791 -0.790 1.00 87.56 203 TYR A CA 1
ATOM 1511 C C . TYR A 1 203 ? 9.220 6.408 -0.138 1.00 87.56 203 TYR A C 1
ATOM 1513 O O . TYR A 1 203 ? 8.145 5.816 -0.220 1.00 87.56 203 TYR A O 1
ATOM 1521 N N . ALA A 1 204 ? 9.318 7.605 0.454 1.00 83.50 204 ALA A N 1
ATOM 1522 C CA . ALA A 1 204 ? 8.200 8.296 1.106 1.00 83.50 204 ALA A CA 1
ATOM 1523 C C . ALA A 1 204 ? 6.950 8.402 0.220 1.00 83.50 204 ALA A C 1
ATOM 1525 O O . ALA A 1 204 ? 5.841 8.150 0.691 1.00 83.50 204 ALA A O 1
ATOM 1526 N N . GLN A 1 205 ? 7.119 8.742 -1.063 1.00 84.44 205 GLN A N 1
ATOM 1527 C CA . GLN A 1 205 ? 5.994 8.848 -1.994 1.00 8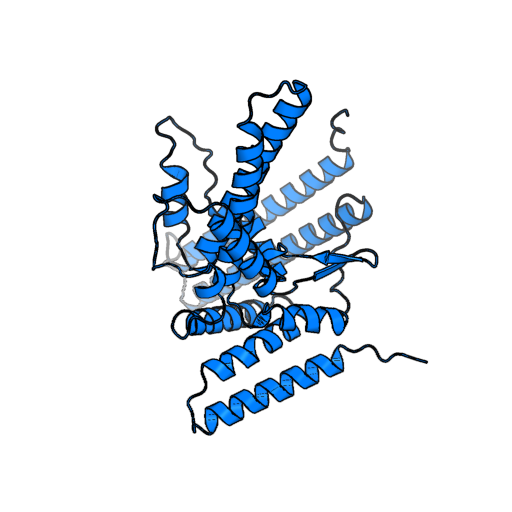4.44 205 GLN A CA 1
ATOM 1528 C C . GLN A 1 205 ? 5.317 7.492 -2.224 1.00 84.44 205 GLN A C 1
ATOM 1530 O O . GLN A 1 205 ? 4.100 7.406 -2.091 1.00 84.44 205 GLN A O 1
ATOM 1535 N N . ALA A 1 206 ? 6.091 6.439 -2.503 1.00 88.81 206 ALA A N 1
ATOM 1536 C CA . ALA A 1 206 ? 5.552 5.101 -2.747 1.00 88.81 206 ALA A CA 1
ATOM 1537 C C . ALA A 1 206 ? 4.795 4.555 -1.525 1.00 88.81 206 ALA A C 1
ATOM 1539 O O . ALA A 1 206 ? 3.733 3.959 -1.665 1.00 88.81 206 ALA A O 1
ATOM 1540 N N . ILE A 1 207 ? 5.294 4.819 -0.313 1.00 89.25 207 ILE A N 1
ATOM 1541 C CA . ILE A 1 207 ? 4.605 4.453 0.933 1.00 89.25 207 ILE A CA 1
ATOM 1542 C C . ILE A 1 207 ? 3.314 5.254 1.111 1.00 89.25 207 ILE A C 1
ATOM 1544 O O . ILE A 1 207 ? 2.288 4.699 1.497 1.00 89.25 207 ILE A O 1
ATOM 1548 N N . ALA A 1 208 ? 3.338 6.557 0.827 1.00 84.25 208 ALA A N 1
ATOM 1549 C CA . ALA A 1 208 ? 2.142 7.387 0.910 1.00 84.25 208 ALA A CA 1
ATOM 1550 C C . ALA A 1 208 ? 1.067 6.954 -0.103 1.00 84.25 208 ALA A C 1
ATOM 1552 O O . ALA A 1 208 ? -0.118 6.950 0.227 1.00 84.25 208 ALA A O 1
ATOM 1553 N N . GLU A 1 209 ? 1.471 6.582 -1.318 1.00 87.44 209 GLU A N 1
ATOM 1554 C CA . GLU A 1 209 ? 0.591 6.037 -2.357 1.00 87.44 209 GLU A CA 1
ATOM 1555 C C . GLU A 1 209 ? 0.026 4.675 -1.960 1.00 87.44 209 GLU A C 1
ATOM 1557 O O . GLU A 1 209 ? -1.179 4.474 -2.072 1.00 87.44 209 GLU A O 1
ATOM 1562 N N . TRP A 1 210 ? 0.855 3.790 -1.407 1.00 93.06 210 TRP A N 1
ATOM 1563 C CA . TRP A 1 210 ? 0.414 2.503 -0.880 1.00 93.06 210 TRP A CA 1
ATOM 1564 C C . TRP A 1 210 ? -0.638 2.659 0.220 1.00 93.06 210 TRP A C 1
ATOM 1566 O O . TRP A 1 210 ? -1.734 2.118 0.090 1.00 93.06 210 TRP A O 1
ATOM 1576 N N . HIS A 1 211 ? -0.374 3.466 1.254 1.00 88.19 211 HIS A N 1
ATOM 1577 C CA . HIS A 1 211 ? -1.359 3.716 2.310 1.00 88.19 211 HIS A CA 1
ATOM 1578 C C . HIS A 1 211 ? -2.648 4.327 1.751 1.00 88.19 211 HIS A C 1
ATOM 1580 O O . HIS A 1 211 ? -3.741 3.905 2.119 1.00 88.19 211 HIS A O 1
ATOM 1586 N N . ARG A 1 212 ? -2.535 5.286 0.820 1.00 86.25 212 ARG A N 1
ATOM 1587 C CA . ARG A 1 212 ? -3.703 5.865 0.146 1.00 86.25 212 ARG A CA 1
ATOM 1588 C C . ARG A 1 212 ? -4.500 4.795 -0.595 1.00 86.25 212 ARG A C 1
ATOM 1590 O O . ARG A 1 212 ? -5.723 4.824 -0.528 1.00 86.25 212 ARG A O 1
ATOM 1597 N N . GLY A 1 213 ? -3.830 3.876 -1.284 1.00 90.25 213 GLY A N 1
ATOM 1598 C CA . GLY A 1 213 ? -4.464 2.763 -1.977 1.00 90.25 213 GLY A CA 1
ATOM 1599 C C . GLY A 1 213 ? -5.140 1.780 -1.023 1.00 90.25 213 GLY A C 1
ATOM 1600 O O . GLY A 1 213 ? -6.227 1.302 -1.321 1.00 90.25 213 GLY A O 1
ATOM 1601 N N . ILE A 1 214 ? -4.566 1.536 0.158 1.00 89.69 214 ILE A N 1
ATOM 1602 C CA . ILE A 1 214 ? -5.209 0.731 1.206 1.00 89.69 214 ILE A CA 1
ATOM 1603 C C . ILE A 1 214 ? -6.510 1.383 1.680 1.00 89.69 214 ILE A C 1
ATOM 1605 O O . ILE A 1 214 ? -7.501 0.680 1.856 1.00 89.69 214 ILE A O 1
ATOM 1609 N N . ASP A 1 215 ? -6.533 2.706 1.844 1.00 85.00 215 ASP A N 1
ATOM 1610 C CA . ASP A 1 215 ? -7.735 3.439 2.264 1.00 85.00 215 ASP A CA 1
ATOM 1611 C C . ASP A 1 215 ? -8.749 3.633 1.133 1.00 85.00 215 ASP A C 1
ATOM 1613 O O . ASP A 1 215 ? -9.946 3.795 1.370 1.00 85.00 215 ASP A O 1
ATOM 1617 N N . ARG A 1 216 ? -8.262 3.702 -0.107 1.00 87.31 216 ARG A N 1
ATOM 1618 C CA . ARG A 1 216 ? -9.041 3.972 -1.317 1.00 87.31 216 ARG A CA 1
ATOM 1619 C C . ARG A 1 216 ? -8.521 3.074 -2.445 1.00 87.31 216 ARG A C 1
ATOM 1621 O O . ARG A 1 216 ? -7.743 3.546 -3.271 1.00 87.31 216 ARG A O 1
ATOM 1628 N N . PRO A 1 217 ? -8.959 1.802 -2.515 1.00 90.81 217 PRO A N 1
ATOM 1629 C CA . PRO A 1 217 ? -8.450 0.829 -3.491 1.00 90.81 217 PRO A CA 1
ATOM 1630 C C . PRO A 1 217 ? -8.646 1.254 -4.946 1.00 90.81 217 PRO A C 1
ATOM 1632 O O . PRO A 1 217 ? -7.866 0.881 -5.823 1.00 90.81 217 PRO A O 1
ATOM 1635 N N . TYR A 1 218 ? -9.666 2.076 -5.189 1.00 90.25 218 TYR A N 1
ATOM 1636 C CA . TYR A 1 218 ? -9.957 2.674 -6.480 1.00 90.25 218 TYR A CA 1
ATOM 1637 C C . TYR A 1 218 ? -10.193 4.174 -6.343 1.00 90.25 218 TYR A C 1
ATOM 1639 O O . TYR A 1 218 ? -10.630 4.672 -5.305 1.00 90.25 218 TYR A O 1
ATOM 1647 N N . HIS A 1 219 ? -9.961 4.884 -7.439 1.00 83.44 219 HIS A N 1
ATOM 1648 C CA . HIS A 1 219 ? -10.344 6.277 -7.598 1.00 83.44 219 HIS A CA 1
ATOM 1649 C C . HIS A 1 219 ? -11.023 6.490 -8.957 1.00 83.44 219 HIS A C 1
ATOM 1651 O O . HIS A 1 219 ? -10.601 5.914 -9.958 1.00 83.44 219 HIS A O 1
ATOM 1657 N N . SER A 1 220 ? -12.064 7.325 -9.000 1.00 77.69 220 SER A N 1
ATOM 1658 C CA . SER A 1 220 ? -12.764 7.693 -10.235 1.00 77.69 220 SER A CA 1
ATOM 1659 C C . SER A 1 220 ? -12.189 8.980 -10.822 1.00 77.69 220 SER A C 1
ATOM 1661 O O . SER A 1 220 ? -12.351 10.053 -10.244 1.00 77.69 220 SER A O 1
ATOM 1663 N N . TYR A 1 221 ? -11.551 8.880 -11.988 1.00 74.12 221 TYR A N 1
ATOM 1664 C CA . TYR A 1 221 ? -11.042 10.024 -12.742 1.00 74.12 221 TYR A CA 1
ATOM 1665 C C . TYR A 1 221 ? -11.542 9.970 -14.184 1.00 74.12 221 TYR A C 1
ATOM 1667 O O . TYR A 1 221 ? -11.330 8.980 -14.891 1.00 74.12 221 TYR A O 1
ATOM 1675 N N . GLY A 1 222 ? -12.207 11.041 -14.629 1.00 72.19 222 GLY A N 1
ATOM 1676 C CA . GLY A 1 222 ? -12.741 11.144 -15.992 1.00 72.19 222 GLY A CA 1
ATOM 1677 C C . GLY A 1 222 ? -13.793 10.077 -16.322 1.00 72.19 222 GLY A C 1
ATOM 1678 O O . GLY A 1 222 ? -13.810 9.565 -17.439 1.00 72.19 222 GLY A O 1
ATOM 1679 N N . GLY A 1 223 ? -14.616 9.686 -15.340 1.00 75.19 223 GLY A N 1
ATOM 1680 C CA . GLY A 1 223 ? -15.632 8.637 -15.497 1.00 75.19 223 GLY A CA 1
ATOM 1681 C C . GLY A 1 223 ? -15.066 7.215 -15.591 1.00 75.19 223 GLY A C 1
ATOM 1682 O O . GLY A 1 223 ? -15.782 6.293 -15.974 1.00 75.19 223 GLY A O 1
ATOM 1683 N N . ARG A 1 224 ? -13.780 7.021 -15.274 1.00 79.75 224 ARG A N 1
ATOM 1684 C CA . ARG A 1 224 ? -13.124 5.708 -15.237 1.00 79.75 224 ARG A CA 1
ATOM 1685 C C . ARG A 1 224 ? -12.585 5.430 -13.843 1.00 79.75 224 ARG A C 1
ATOM 1687 O O . ARG A 1 224 ? -12.005 6.315 -13.220 1.00 79.75 224 ARG A O 1
ATOM 1694 N N . MET A 1 225 ? -12.746 4.192 -13.385 1.00 84.81 225 MET A N 1
ATOM 1695 C CA . MET A 1 225 ? -12.122 3.715 -12.154 1.00 84.81 225 MET A CA 1
ATOM 1696 C C . MET A 1 225 ? -10.669 3.325 -12.423 1.00 84.81 225 MET A C 1
ATOM 1698 O O . MET A 1 225 ? -10.384 2.593 -13.369 1.00 84.81 225 MET A O 1
ATOM 1702 N N . HIS A 1 226 ? -9.769 3.795 -11.567 1.00 88.50 226 HIS A N 1
ATOM 1703 C CA . HIS A 1 226 ? -8.343 3.492 -11.592 1.00 88.50 226 HIS A CA 1
ATOM 1704 C C . HIS A 1 226 ? -7.962 2.816 -10.284 1.00 88.50 226 HIS A C 1
ATOM 1706 O O . HIS A 1 226 ? -8.235 3.357 -9.209 1.00 88.50 226 HIS A O 1
ATOM 1712 N N . ALA A 1 227 ? -7.335 1.648 -10.384 1.00 92.38 227 ALA A N 1
ATOM 1713 C CA . ALA A 1 227 ? -6.735 0.959 -9.253 1.00 92.38 227 ALA A CA 1
ATOM 1714 C C . ALA A 1 227 ? -5.636 1.828 -8.621 1.00 92.38 227 ALA A C 1
ATOM 1716 O O . ALA A 1 227 ? -4.814 2.413 -9.325 1.00 92.38 227 ALA A O 1
ATOM 1717 N N . GLN A 1 228 ? -5.636 1.924 -7.293 1.00 91.88 228 GLN A N 1
ATOM 1718 C CA . GLN A 1 228 ? -4.601 2.616 -6.511 1.00 91.88 228 GLN A CA 1
ATOM 1719 C C . GLN A 1 228 ? -3.592 1.639 -5.890 1.00 91.88 228 GLN A C 1
ATOM 1721 O O . GLN A 1 228 ? -2.612 2.059 -5.283 1.00 91.88 228 GLN A O 1
ATOM 1726 N N . LEU A 1 229 ? -3.841 0.337 -6.029 1.00 95.19 229 LEU A N 1
ATOM 1727 C CA . LEU A 1 229 ? -2.981 -0.742 -5.564 1.00 95.19 229 LEU A CA 1
ATOM 1728 C C . LEU A 1 229 ? -2.674 -1.697 -6.725 1.00 95.19 229 LEU A C 1
ATOM 1730 O O . LEU A 1 229 ? -3.486 -1.796 -7.647 1.00 95.19 229 LEU A O 1
ATOM 1734 N N . PRO A 1 230 ? -1.551 -2.432 -6.673 1.00 96.62 230 PRO A N 1
ATOM 1735 C CA . PRO A 1 230 ? -1.294 -3.529 -7.600 1.00 96.62 230 PRO A CA 1
ATOM 1736 C C . PRO A 1 230 ? -2.379 -4.609 -7.519 1.00 96.62 230 PRO A C 1
ATOM 1738 O O . PRO A 1 230 ? -2.949 -4.843 -6.448 1.00 96.62 230 PRO A O 1
ATOM 1741 N N . ASP A 1 231 ? -2.609 -5.319 -8.625 1.00 95.56 231 ASP A N 1
ATOM 1742 C CA . ASP A 1 231 ? -3.645 -6.356 -8.729 1.00 95.56 231 ASP A CA 1
ATOM 1743 C C . ASP A 1 231 ? -3.529 -7.417 -7.630 1.00 95.56 231 ASP A C 1
ATOM 1745 O O . ASP A 1 231 ? -4.541 -7.803 -7.047 1.00 95.56 231 ASP A O 1
ATOM 1749 N N . ALA A 1 232 ? -2.306 -7.812 -7.261 1.00 96.12 232 ALA A N 1
ATOM 1750 C CA . ALA A 1 232 ? -2.068 -8.753 -6.171 1.00 96.12 232 ALA A CA 1
ATOM 1751 C C . ALA A 1 232 ? -2.584 -8.284 -4.805 1.00 96.12 232 ALA A C 1
ATOM 1753 O O . ALA A 1 232 ? -3.010 -9.106 -3.996 1.00 96.12 232 ALA A O 1
ATOM 1754 N N . ALA A 1 233 ? -2.604 -6.976 -4.547 1.00 96.06 233 ALA A N 1
ATOM 1755 C CA . ALA A 1 233 ? -3.177 -6.426 -3.324 1.00 96.06 233 ALA A CA 1
ATOM 1756 C C . ALA A 1 233 ? -4.702 -6.240 -3.416 1.00 96.06 233 ALA A C 1
ATOM 1758 O O . ALA A 1 233 ? -5.390 -6.304 -2.398 1.00 96.06 233 ALA A O 1
ATOM 1759 N N . LEU A 1 234 ? -5.247 -6.016 -4.616 1.00 95.56 234 LEU A N 1
ATOM 1760 C CA . LEU A 1 234 ? -6.694 -5.898 -4.837 1.00 95.56 234 LEU A CA 1
ATOM 1761 C C . LEU A 1 234 ? -7.395 -7.256 -4.856 1.00 95.56 234 LEU A C 1
ATOM 1763 O O . LEU A 1 234 ? -8.544 -7.359 -4.431 1.00 95.56 234 LEU A O 1
ATOM 1767 N N . ARG A 1 235 ? -6.710 -8.288 -5.358 1.00 95.50 235 ARG A N 1
ATOM 1768 C CA . ARG A 1 235 ? -7.263 -9.622 -5.598 1.00 95.50 235 ARG A CA 1
ATOM 1769 C C . ARG A 1 235 ? -6.419 -10.723 -4.944 1.00 95.50 235 ARG A C 1
ATOM 1771 O O . ARG A 1 235 ? -5.918 -11.611 -5.643 1.00 95.50 235 ARG A O 1
ATOM 1778 N N . PRO A 1 236 ? -6.227 -10.686 -3.611 1.00 94.69 236 PRO A N 1
ATOM 1779 C CA . PRO A 1 236 ? -5.207 -11.504 -2.971 1.00 94.69 236 PRO A CA 1
ATOM 1780 C C . PRO A 1 236 ? -5.472 -13.009 -3.083 1.00 94.69 236 PRO A C 1
ATOM 1782 O O . PRO A 1 236 ? -4.537 -13.775 -3.320 1.00 94.69 236 PRO A O 1
ATOM 1785 N N . ARG A 1 237 ? -6.731 -13.462 -3.002 1.00 93.50 237 ARG A N 1
ATOM 1786 C CA . ARG A 1 237 ? -7.069 -14.884 -3.200 1.00 93.50 237 ARG A CA 1
ATOM 1787 C C . ARG A 1 237 ? -6.740 -15.357 -4.617 1.00 93.50 237 ARG A C 1
ATOM 1789 O O . ARG A 1 237 ? -6.174 -16.440 -4.776 1.00 93.50 237 ARG A O 1
ATOM 1796 N N . TRP A 1 238 ? -7.081 -14.583 -5.648 1.00 95.06 238 TRP A N 1
ATOM 1797 C CA . TRP A 1 238 ? -6.719 -14.917 -7.026 1.00 95.06 238 TRP A CA 1
ATOM 1798 C C . TRP A 1 238 ? -5.199 -14.965 -7.232 1.00 95.06 238 TRP A C 1
ATOM 1800 O O . TRP A 1 238 ? -4.704 -15.956 -7.777 1.00 95.06 238 TRP A O 1
ATOM 1810 N N . SER A 1 239 ? -4.462 -13.957 -6.757 1.00 95.38 239 SER A N 1
ATOM 1811 C CA . SER A 1 239 ? -3.001 -13.900 -6.912 1.00 95.38 239 SER A CA 1
ATOM 1812 C C . SER A 1 239 ? -2.286 -15.007 -6.148 1.00 95.38 239 SER A C 1
ATOM 1814 O O . SER A 1 239 ? -1.377 -15.622 -6.697 1.00 95.38 239 SER A O 1
ATOM 1816 N N . ALA A 1 240 ? -2.744 -15.367 -4.946 1.00 92.19 240 ALA A N 1
ATOM 1817 C CA . ALA A 1 240 ? -2.214 -16.521 -4.221 1.00 92.19 240 ALA A CA 1
ATOM 1818 C C . ALA A 1 240 ? -2.355 -17.818 -5.041 1.00 92.19 240 ALA A C 1
ATOM 1820 O O . ALA A 1 240 ? -1.369 -18.512 -5.271 1.00 92.19 240 ALA A O 1
ATOM 1821 N N . ARG A 1 241 ? -3.545 -18.096 -5.598 1.00 92.88 241 ARG A N 1
ATOM 1822 C CA . ARG A 1 241 ? -3.769 -19.274 -6.467 1.00 92.88 241 ARG A CA 1
ATOM 1823 C C . ARG A 1 241 ? -2.954 -19.224 -7.760 1.00 92.88 241 ARG A C 1
ATOM 1825 O O . ARG A 1 241 ? -2.626 -20.262 -8.339 1.00 92.88 241 ARG A O 1
ATOM 1832 N N . HIS A 1 242 ? -2.710 -18.030 -8.295 1.00 93.69 242 HIS A N 1
ATOM 1833 C CA . HIS A 1 242 ? -1.843 -17.857 -9.455 1.00 93.69 242 HIS A CA 1
ATOM 1834 C C . HIS A 1 242 ? -0.398 -18.229 -9.106 1.00 93.69 242 HIS A C 1
ATOM 1836 O O . HIS A 1 242 ? 0.185 -19.078 -9.782 1.00 93.69 242 HIS A O 1
ATOM 1842 N N . LEU A 1 243 ? 0.127 -17.683 -8.010 1.00 92.94 243 LEU A N 1
ATOM 1843 C CA . LEU A 1 243 ? 1.476 -17.949 -7.522 1.00 92.94 243 LEU A CA 1
ATOM 1844 C C . LEU A 1 243 ? 1.680 -19.407 -7.109 1.00 92.94 243 LEU A C 1
ATOM 1846 O O . LEU A 1 243 ? 2.724 -19.972 -7.417 1.00 92.94 243 LEU A O 1
ATOM 1850 N N . ASP A 1 244 ? 0.676 -20.062 -6.524 1.00 90.56 244 ASP A N 1
ATOM 1851 C CA . ASP A 1 244 ? 0.726 -21.501 -6.246 1.00 90.56 244 ASP A CA 1
ATOM 1852 C C . ASP A 1 244 ? 0.991 -22.305 -7.520 1.00 90.56 244 ASP A C 1
ATOM 1854 O O . ASP A 1 244 ? 1.878 -23.159 -7.563 1.00 90.56 244 ASP A O 1
ATOM 1858 N N . ARG A 1 245 ? 0.252 -22.004 -8.596 1.00 91.25 245 ARG A N 1
ATOM 1859 C CA . ARG A 1 245 ? 0.463 -22.648 -9.900 1.00 91.25 245 ARG A CA 1
ATOM 1860 C C . ARG A 1 245 ? 1.832 -22.308 -10.478 1.00 91.25 245 ARG A C 1
ATOM 1862 O O . ARG A 1 245 ? 2.469 -23.187 -11.055 1.00 91.25 245 ARG A O 1
ATOM 1869 N N . TRP A 1 246 ? 2.276 -21.061 -10.329 1.00 92.12 246 TRP A N 1
ATOM 1870 C CA . TRP A 1 246 ? 3.579 -20.611 -10.810 1.00 92.12 246 TRP A CA 1
ATOM 1871 C C . TRP A 1 246 ? 4.723 -21.375 -10.133 1.00 92.12 246 TRP A C 1
ATOM 1873 O O . TRP A 1 246 ? 5.576 -21.933 -10.829 1.00 92.12 246 TRP A O 1
ATOM 1883 N N . VAL A 1 247 ? 4.687 -21.473 -8.799 1.00 87.94 247 VAL A N 1
ATOM 1884 C CA . VAL A 1 247 ? 5.673 -22.195 -7.984 1.00 87.94 247 VAL A CA 1
ATOM 1885 C C . VAL A 1 247 ? 5.656 -23.680 -8.325 1.00 87.94 247 VAL A C 1
ATOM 1887 O O . VAL A 1 247 ? 6.706 -24.248 -8.617 1.00 87.94 247 VAL A O 1
ATOM 1890 N N . LEU A 1 248 ? 4.478 -24.312 -8.370 1.00 85.69 248 LEU A N 1
ATOM 1891 C CA . LEU A 1 248 ? 4.357 -25.736 -8.702 1.00 85.69 248 LEU A CA 1
ATOM 1892 C C . LEU A 1 248 ? 4.923 -26.072 -10.089 1.00 85.69 248 LEU A C 1
ATOM 1894 O O . LEU A 1 248 ? 5.536 -27.123 -10.255 1.00 85.69 248 LEU A O 1
ATOM 1898 N N . ALA A 1 249 ? 4.747 -25.190 -11.076 1.00 87.56 249 ALA A N 1
ATOM 1899 C CA . ALA A 1 249 ? 5.249 -25.403 -12.432 1.00 87.56 249 ALA A CA 1
ATOM 1900 C C . ALA A 1 249 ? 6.776 -25.247 -12.563 1.00 87.56 249 ALA A C 1
ATOM 1902 O O . ALA A 1 249 ? 7.360 -25.792 -13.499 1.00 87.56 249 ALA A O 1
ATOM 1903 N N . ARG A 1 250 ? 7.419 -24.488 -11.667 1.00 84.69 250 ARG A N 1
ATOM 1904 C CA . ARG A 1 250 ? 8.845 -24.115 -11.762 1.00 84.69 250 ARG A CA 1
ATOM 1905 C C . ARG A 1 250 ? 9.729 -24.734 -10.686 1.00 84.69 250 ARG A C 1
ATOM 1907 O O . ARG A 1 250 ? 10.943 -24.553 -10.736 1.00 84.69 250 ARG A O 1
ATOM 1914 N N . ARG A 1 251 ? 9.134 -25.478 -9.753 1.00 79.31 251 ARG A N 1
ATOM 1915 C CA . ARG A 1 251 ? 9.834 -26.093 -8.629 1.00 79.31 251 ARG A CA 1
ATOM 1916 C C . ARG A 1 251 ? 10.960 -27.010 -9.102 1.00 79.31 251 ARG A C 1
ATOM 1918 O O . ARG A 1 251 ? 10.732 -27.955 -9.858 1.00 79.31 251 ARG A O 1
ATOM 1925 N N . GLN A 1 252 ? 12.165 -26.768 -8.603 1.00 77.69 252 GLN A N 1
ATOM 1926 C CA . GLN A 1 252 ? 13.326 -27.628 -8.796 1.00 77.69 252 GLN A CA 1
ATOM 1927 C C . GLN A 1 252 ? 13.625 -28.436 -7.526 1.00 77.69 252 GLN A C 1
ATOM 1929 O O . GLN A 1 252 ? 13.345 -27.977 -6.420 1.00 77.69 252 GLN A O 1
ATOM 1934 N N . PRO A 1 253 ? 14.267 -29.617 -7.635 1.00 71.25 253 PRO A N 1
ATOM 1935 C CA . PRO A 1 253 ? 14.599 -30.456 -6.477 1.00 71.25 253 PRO A CA 1
ATOM 1936 C C . PRO A 1 253 ? 15.500 -29.807 -5.411 1.00 71.25 253 PRO A C 1
ATOM 1938 O O . PRO A 1 253 ? 15.707 -30.401 -4.359 1.00 71.25 253 PRO A O 1
ATOM 1941 N N . ARG A 1 254 ? 16.101 -28.647 -5.701 1.00 67.31 254 ARG A N 1
ATOM 1942 C CA . ARG A 1 254 ? 16.991 -27.905 -4.793 1.00 67.31 254 ARG A CA 1
ATOM 1943 C C . ARG A 1 254 ? 16.369 -26.623 -4.246 1.00 67.31 254 ARG A C 1
ATOM 1945 O O . ARG A 1 254 ? 17.037 -25.928 -3.482 1.00 67.31 254 ARG A O 1
ATOM 1952 N N . ASP A 1 255 ? 15.145 -26.297 -4.650 1.00 71.88 255 ASP A N 1
ATOM 1953 C CA . ASP A 1 255 ? 14.461 -25.131 -4.109 1.00 71.88 255 ASP A CA 1
ATOM 1954 C C . ASP A 1 255 ? 14.222 -25.353 -2.618 1.00 71.88 255 ASP A C 1
ATOM 1956 O O . ASP A 1 255 ? 13.880 -26.452 -2.183 1.00 71.88 255 ASP A O 1
ATOM 1960 N N . ASN A 1 256 ? 14.465 -24.313 -1.824 1.00 63.00 256 ASN A N 1
ATOM 1961 C CA . ASN A 1 256 ? 14.384 -24.406 -0.376 1.00 63.00 256 ASN A CA 1
ATOM 1962 C C . ASN A 1 256 ? 12.942 -24.756 0.025 1.00 63.00 256 ASN A C 1
ATOM 1964 O O . ASN A 1 256 ? 12.019 -24.000 -0.274 1.00 63.00 256 ASN A O 1
ATOM 1968 N N . ASP A 1 257 ? 12.748 -25.889 0.705 1.00 60.19 257 ASP A N 1
ATOM 1969 C CA . ASP A 1 257 ? 11.416 -26.369 1.093 1.00 60.19 257 ASP A CA 1
ATOM 1970 C C . ASP A 1 257 ? 10.714 -25.435 2.084 1.00 60.19 257 ASP A C 1
ATOM 1972 O O . ASP A 1 257 ? 9.521 -25.601 2.297 1.00 60.19 257 ASP A O 1
ATOM 1976 N N . GLY A 1 258 ? 11.436 -24.494 2.711 1.00 49.91 258 GLY A N 1
ATOM 1977 C CA . GLY A 1 258 ? 10.908 -23.284 3.361 1.00 49.91 258 GLY A CA 1
ATOM 1978 C C . GLY A 1 258 ? 9.805 -23.439 4.422 1.00 49.91 258 GLY A C 1
ATOM 1979 O O . GLY A 1 258 ? 9.306 -22.425 4.897 1.00 49.91 258 GLY A O 1
ATOM 1980 N N . GLY A 1 259 ? 9.419 -24.662 4.799 1.00 48.59 259 GLY A N 1
ATOM 1981 C CA . GLY A 1 259 ? 8.197 -24.951 5.563 1.00 48.59 259 GLY A CA 1
ATOM 1982 C C . GLY A 1 259 ? 7.415 -26.207 5.131 1.00 48.59 259 GLY A C 1
ATOM 1983 O O . GLY A 1 259 ? 6.360 -26.477 5.696 1.00 48.59 259 GLY A O 1
ATOM 1984 N N . GLY A 1 260 ? 7.909 -26.996 4.170 1.00 52.00 260 GLY A N 1
ATOM 1985 C CA . GLY A 1 260 ? 7.212 -28.155 3.597 1.00 52.00 260 GLY A CA 1
ATOM 1986 C C . GLY A 1 260 ? 6.541 -27.795 2.270 1.00 52.00 260 GLY A C 1
ATOM 1987 O O . GLY A 1 260 ? 6.667 -26.675 1.798 1.00 52.00 260 GLY A O 1
ATOM 1988 N N . ASN A 1 261 ? 5.814 -28.724 1.644 1.00 55.44 261 ASN A N 1
ATOM 1989 C CA . ASN A 1 261 ? 5.088 -28.515 0.373 1.00 55.44 261 ASN A CA 1
ATOM 1990 C C . ASN A 1 261 ? 3.919 -27.498 0.472 1.00 55.44 261 ASN A C 1
ATOM 1992 O O . ASN A 1 261 ? 2.890 -27.670 -0.182 1.00 55.44 261 ASN A O 1
ATOM 1996 N N . ALA A 1 262 ? 4.020 -26.496 1.340 1.00 57.22 262 ALA A N 1
ATOM 1997 C CA . ALA A 1 262 ? 2.985 -25.526 1.608 1.00 57.22 262 ALA A CA 1
ATOM 1998 C C . ALA A 1 262 ? 2.853 -24.563 0.409 1.00 57.22 262 ALA A C 1
ATOM 2000 O O . ALA A 1 262 ? 3.852 -23.975 -0.011 1.00 57.22 262 ALA A O 1
ATOM 2001 N N . PRO A 1 263 ? 1.649 -24.412 -0.170 1.00 65.88 263 PRO A N 1
ATOM 2002 C CA . PRO A 1 263 ? 1.397 -23.411 -1.205 1.00 65.88 263 PRO A CA 1
ATOM 2003 C C . PRO A 1 263 ? 1.672 -21.990 -0.681 1.00 65.88 263 PRO A C 1
ATOM 2005 O O . PRO A 1 263 ? 1.615 -21.751 0.525 1.00 65.88 263 PRO A O 1
ATOM 2008 N N . VAL A 1 264 ? 1.910 -21.022 -1.571 1.00 66.00 264 VAL A N 1
ATOM 2009 C CA . VAL A 1 264 ? 1.971 -19.588 -1.223 1.00 66.00 264 VAL A CA 1
ATOM 2010 C C . VAL A 1 264 ? 0.701 -19.185 -0.471 1.00 66.00 264 VAL A C 1
ATOM 2012 O O . VAL A 1 264 ? 0.773 -18.446 0.513 1.00 66.00 264 VAL A O 1
ATOM 2015 N N . SER A 1 265 ? -0.446 -19.757 -0.853 1.00 68.19 265 SER A N 1
ATOM 2016 C CA . SER A 1 265 ? -1.717 -19.559 -0.156 1.00 68.19 265 SER A CA 1
ATOM 2017 C C . SER A 1 265 ? -1.722 -20.013 1.311 1.00 68.19 265 SER A C 1
ATOM 2019 O O . SER A 1 265 ? -2.516 -19.508 2.099 1.00 68.19 265 SER A O 1
ATOM 2021 N N . ALA A 1 266 ? -0.853 -20.947 1.718 1.00 62.12 266 ALA A N 1
ATOM 2022 C CA . ALA A 1 266 ? -0.786 -21.438 3.100 1.00 62.12 266 ALA A CA 1
ATOM 2023 C C . ALA A 1 266 ? -0.279 -20.379 4.087 1.00 62.12 266 ALA A C 1
ATOM 2025 O O . ALA A 1 266 ? -0.419 -20.531 5.299 1.00 62.12 266 ALA A O 1
ATOM 2026 N N . HIS A 1 267 ? 0.318 -19.306 3.571 1.00 64.38 267 HIS A N 1
ATOM 2027 C CA . HIS A 1 267 ? 0.805 -18.192 4.368 1.00 64.38 267 HIS A CA 1
ATOM 2028 C C . HIS A 1 267 ? -0.031 -16.924 4.178 1.00 64.38 267 HIS A C 1
ATOM 2030 O O . HIS A 1 267 ? 0.358 -15.880 4.694 1.00 64.38 267 HIS A O 1
ATOM 2036 N N . THR A 1 268 ? -1.160 -16.991 3.466 1.00 60.69 268 THR A N 1
ATOM 2037 C CA . THR A 1 268 ? -2.077 -15.861 3.241 1.00 60.69 268 THR A CA 1
ATOM 2038 C C . THR A 1 268 ? -3.387 -16.040 4.007 1.00 60.69 268 THR A C 1
ATOM 2040 O O . THR A 1 268 ? -3.921 -17.141 3.979 1.00 60.69 268 THR A O 1
ATOM 2043 N N . VAL A 1 269 ? -3.923 -14.963 4.601 1.00 53.94 269 VAL A N 1
ATOM 2044 C CA . VAL A 1 269 ? -5.307 -14.722 5.095 1.00 53.94 269 VAL A CA 1
ATOM 2045 C C . VAL A 1 269 ? -5.852 -15.677 6.178 1.00 53.94 269 VAL A C 1
ATOM 2047 O O . VAL A 1 269 ? -6.650 -15.249 7.006 1.00 53.94 269 VAL A O 1
ATOM 2050 N N . ASP A 1 270 ? -5.361 -16.912 6.280 1.00 51.75 270 ASP A N 1
ATOM 2051 C CA . ASP A 1 270 ? -5.797 -17.915 7.264 1.00 51.75 270 ASP A CA 1
ATOM 2052 C C . ASP A 1 270 ? -4.803 -18.096 8.438 1.00 51.75 270 ASP A C 1
ATOM 2054 O O . ASP A 1 270 ? -5.010 -18.926 9.329 1.00 51.75 270 ASP A O 1
ATOM 2058 N N . ALA A 1 271 ? -3.711 -17.320 8.483 1.00 46.16 271 ALA A N 1
ATOM 2059 C CA . ALA A 1 271 ? -2.679 -17.427 9.519 1.00 46.16 271 ALA A CA 1
ATOM 2060 C C . ALA A 1 271 ? -3.080 -16.671 10.803 1.00 46.16 271 ALA A C 1
ATOM 2062 O O . ALA A 1 271 ? -2.794 -15.491 10.997 1.00 46.16 271 ALA A O 1
ATOM 2063 N N . ALA A 1 272 ? -3.769 -17.385 11.691 1.00 47.91 272 ALA A N 1
ATOM 2064 C CA . ALA A 1 272 ? -4.282 -16.899 12.965 1.00 47.91 272 ALA A CA 1
ATOM 2065 C C . ALA A 1 272 ? -3.243 -16.188 13.870 1.00 47.91 272 ALA A C 1
ATOM 2067 O O . ALA A 1 272 ? -2.197 -16.734 14.219 1.00 47.91 272 ALA A O 1
ATOM 2068 N N . GLY A 1 273 ? -3.630 -15.012 14.383 1.00 49.38 273 GLY A N 1
ATOM 2069 C CA . GLY A 1 273 ? -3.500 -14.690 15.812 1.00 49.38 273 GLY A CA 1
ATOM 2070 C C . GLY A 1 273 ? -2.500 -13.610 16.238 1.00 49.38 273 GLY A C 1
ATOM 2071 O O . GLY A 1 273 ? -2.834 -12.825 17.121 1.00 49.38 273 GLY A O 1
ATOM 2072 N N . ALA A 1 274 ? -1.301 -13.525 15.652 1.00 47.47 274 ALA A N 1
ATOM 2073 C CA . ALA A 1 274 ? -0.241 -12.662 16.208 1.00 47.47 274 ALA A CA 1
ATOM 2074 C C . ALA A 1 274 ? -0.115 -11.281 15.531 1.00 47.47 274 ALA A C 1
ATOM 2076 O O . ALA A 1 274 ? -0.033 -10.267 16.225 1.00 47.47 274 ALA A O 1
ATOM 2077 N N . ASP A 1 275 ? -0.188 -11.210 14.199 1.00 57.47 275 ASP A N 1
ATOM 2078 C CA . ASP A 1 275 ? -0.041 -9.941 13.458 1.00 57.47 275 ASP A CA 1
ATOM 2079 C C . ASP A 1 275 ? -1.340 -9.108 13.426 1.00 57.47 275 ASP A C 1
ATOM 2081 O O . ASP A 1 275 ? -1.330 -7.903 13.159 1.00 57.47 275 ASP A O 1
ATOM 2085 N N . HIS A 1 276 ? -2.470 -9.725 13.780 1.00 59.38 276 HIS A N 1
ATOM 2086 C CA . HIS A 1 276 ? -3.802 -9.132 13.661 1.00 59.38 276 HIS A CA 1
ATOM 2087 C C . HIS A 1 276 ? -4.050 -7.981 14.652 1.00 59.38 276 HIS A C 1
ATOM 2089 O O . HIS A 1 276 ? -4.702 -6.992 14.319 1.00 59.38 276 HIS A O 1
ATOM 2095 N N . THR A 1 277 ? -3.480 -8.060 15.859 1.00 58.03 277 THR A N 1
ATOM 2096 C CA . THR A 1 277 ? -3.595 -7.007 16.884 1.00 58.03 277 THR A CA 1
ATOM 2097 C C . THR A 1 277 ? -2.769 -5.775 16.515 1.00 58.03 277 THR A C 1
ATOM 2099 O O . THR A 1 277 ? -3.239 -4.651 16.673 1.00 58.03 277 THR A O 1
ATOM 2102 N N . SER A 1 278 ? -1.565 -5.977 15.967 1.00 56.78 278 SER A N 1
ATOM 2103 C CA . SER A 1 278 ? -0.712 -4.888 15.467 1.00 56.78 278 SER A CA 1
ATOM 2104 C C . SER A 1 278 ? -1.359 -4.192 14.267 1.00 56.78 278 SER A C 1
ATOM 2106 O O . SER A 1 278 ? -1.381 -2.965 14.190 1.00 56.78 278 SER A O 1
ATOM 2108 N N . TRP A 1 279 ? -2.001 -4.962 13.383 1.00 65.50 279 TRP A N 1
ATOM 2109 C CA . TRP A 1 279 ? -2.791 -4.424 12.279 1.00 65.50 279 TRP A CA 1
ATOM 2110 C C . TRP A 1 279 ? -4.054 -3.681 12.745 1.00 65.50 279 TRP A C 1
ATOM 2112 O O . TRP A 1 279 ? -4.343 -2.607 12.222 1.00 65.50 279 TRP A O 1
ATOM 2122 N N . LEU A 1 280 ? -4.785 -4.183 13.749 1.00 63.28 280 LEU A N 1
ATOM 2123 C CA . LEU A 1 280 ? -5.940 -3.486 14.336 1.00 63.28 280 LEU A CA 1
ATOM 2124 C C . LEU A 1 280 ? -5.513 -2.150 14.945 1.00 63.28 280 LEU A C 1
ATOM 2126 O O . LEU A 1 280 ? -6.177 -1.137 14.735 1.00 63.28 280 LEU A O 1
ATOM 2130 N N . ILE A 1 281 ? -4.386 -2.145 15.660 1.00 65.69 281 ILE A N 1
ATOM 2131 C CA . ILE A 1 281 ? -3.787 -0.942 16.236 1.00 65.69 281 ILE A CA 1
ATOM 2132 C C . ILE A 1 281 ? -3.349 0.014 15.125 1.00 65.69 281 ILE A C 1
ATOM 2134 O O . ILE A 1 281 ? -3.696 1.183 15.198 1.00 65.69 281 ILE A O 1
ATOM 2138 N N . SER A 1 282 ? -2.674 -0.459 14.074 1.00 61.88 282 SER A N 1
ATOM 2139 C CA . SER A 1 282 ? -2.261 0.365 12.927 1.00 61.88 282 SER A CA 1
ATOM 2140 C C . SER A 1 282 ? -3.454 0.929 12.153 1.00 61.88 282 SER A C 1
ATOM 2142 O O . SER A 1 282 ? -3.472 2.108 11.826 1.00 61.88 282 SER A O 1
ATOM 2144 N N . THR A 1 283 ? -4.506 0.141 11.934 1.00 64.00 283 THR A N 1
ATOM 2145 C CA . THR A 1 283 ? -5.729 0.584 11.249 1.00 64.00 283 THR A CA 1
ATOM 2146 C C . THR A 1 283 ? -6.476 1.608 12.100 1.00 64.00 283 THR A C 1
ATOM 2148 O O . THR A 1 283 ? -6.860 2.666 11.605 1.00 64.00 283 THR A O 1
ATOM 2151 N N . MET A 1 284 ? -6.639 1.347 13.403 1.00 64.44 284 MET A N 1
ATOM 2152 C CA . MET A 1 284 ? -7.280 2.295 14.315 1.00 64.44 284 MET A CA 1
ATOM 2153 C C . MET A 1 284 ? -6.440 3.556 14.522 1.00 64.44 284 MET A C 1
ATOM 2155 O O . MET A 1 284 ? -7.012 4.641 14.546 1.00 64.44 284 MET A O 1
ATOM 2159 N N . LEU A 1 285 ? -5.113 3.459 14.628 1.00 64.62 285 LEU A N 1
ATOM 2160 C CA . LEU A 1 285 ? -4.210 4.609 14.723 1.00 64.62 285 LEU A CA 1
ATOM 2161 C C . LEU A 1 285 ? -4.082 5.342 13.392 1.00 64.62 285 LEU A C 1
ATOM 2163 O O . LEU A 1 285 ? -3.928 6.551 13.405 1.00 64.62 285 LEU A O 1
ATOM 2167 N N . GLY A 1 286 ? -4.178 4.671 12.250 1.00 60.47 286 GLY A N 1
ATOM 2168 C CA . GLY A 1 286 ? -4.180 5.289 10.925 1.00 60.47 286 GLY A CA 1
ATOM 2169 C C . GLY A 1 286 ? -5.418 6.159 10.735 1.00 60.47 286 GLY A C 1
ATOM 2170 O O . GLY A 1 286 ? -5.307 7.317 10.345 1.00 60.47 286 GLY A O 1
ATOM 2171 N N . VAL A 1 287 ? -6.589 5.651 11.130 1.00 56.06 287 VAL A N 1
ATOM 2172 C CA . VAL A 1 287 ? -7.830 6.438 11.199 1.00 56.06 287 VAL A CA 1
ATOM 2173 C C . VAL A 1 287 ? -7.717 7.557 12.233 1.00 56.06 287 VAL A C 1
ATOM 2175 O O . VAL A 1 287 ? -7.998 8.710 11.919 1.00 56.06 287 VAL A O 1
ATOM 2178 N N . SER A 1 288 ? -7.276 7.229 13.452 1.00 54.06 288 SER A N 1
ATOM 2179 C CA . SER A 1 288 ? -7.259 8.168 14.582 1.00 54.06 288 SER A CA 1
ATOM 2180 C C . SER A 1 288 ? -6.209 9.261 14.431 1.00 54.06 288 SER A C 1
ATOM 2182 O O . SER A 1 288 ? -6.453 10.387 14.828 1.00 54.06 288 SER A O 1
ATOM 2184 N N . SER A 1 289 ? -5.045 8.973 13.852 1.00 54.09 289 SER A N 1
ATOM 2185 C CA . SER A 1 289 ? -4.009 9.976 13.581 1.00 54.09 289 SER A CA 1
ATOM 2186 C C . SER A 1 289 ? -4.459 10.934 12.485 1.00 54.09 289 SER A C 1
ATOM 2188 O O . SER A 1 289 ? -4.255 12.140 12.599 1.00 54.09 289 SER A O 1
ATOM 2190 N N . ARG A 1 290 ? -5.149 10.432 11.457 1.00 54.97 290 ARG A N 1
ATOM 2191 C CA . ARG A 1 290 ? -5.695 11.281 10.396 1.00 54.97 290 ARG A CA 1
ATOM 2192 C C . ARG A 1 290 ? -6.830 12.164 10.906 1.00 54.97 290 ARG A C 1
ATOM 2194 O O . ARG A 1 290 ? -6.875 13.317 10.517 1.00 54.97 290 ARG A O 1
ATOM 2201 N N . THR A 1 291 ? -7.670 11.696 11.830 1.00 51.69 291 THR A N 1
ATOM 2202 C CA . THR A 1 291 ? -8.703 12.544 12.451 1.00 51.69 291 THR A CA 1
ATOM 2203 C C . THR A 1 291 ? -8.172 13.454 13.568 1.00 51.69 291 THR A C 1
ATOM 2205 O O . THR A 1 291 ? -8.631 14.587 13.685 1.00 51.69 291 THR A O 1
ATOM 2208 N N . MET A 1 292 ? -7.198 13.016 14.378 1.00 45.94 292 MET A N 1
ATOM 2209 C CA . MET A 1 292 ? -6.681 13.793 15.521 1.00 45.94 292 MET A CA 1
ATOM 2210 C C . MET A 1 292 ? -5.846 15.006 15.112 1.00 45.94 292 MET A C 1
ATOM 2212 O O . MET A 1 292 ? -5.895 16.021 15.801 1.00 45.94 292 MET A O 1
ATOM 2216 N N . TYR A 1 293 ? -5.075 14.934 14.023 1.00 46.75 293 TYR A N 1
ATOM 2217 C CA . TYR A 1 293 ? -4.181 16.032 13.626 1.00 46.75 293 TYR A CA 1
ATOM 2218 C C . TYR A 1 293 ? -4.854 17.104 12.751 1.00 46.75 293 TYR A C 1
ATOM 2220 O O . TYR A 1 293 ? -4.167 17.849 12.055 1.00 46.75 293 TYR A O 1
ATOM 2228 N N . GLY A 1 294 ? -6.190 17.193 12.756 1.00 40.31 294 GLY A N 1
ATOM 2229 C CA . GLY A 1 294 ? -6.929 18.187 11.965 1.00 40.31 294 GLY A CA 1
ATOM 2230 C C . GLY A 1 294 ? -6.779 18.007 10.450 1.00 40.31 294 GLY A C 1
ATOM 2231 O O . GLY A 1 294 ? -7.145 18.891 9.674 1.00 40.31 294 GLY A O 1
ATOM 2232 N N . LEU A 1 295 ? -6.246 16.862 10.013 1.00 50.22 295 LEU A N 1
ATOM 2233 C CA . LEU A 1 295 ? -6.342 16.442 8.629 1.00 50.22 295 LEU A CA 1
ATOM 2234 C C . LEU A 1 295 ? -7.809 16.047 8.410 1.00 50.22 295 LEU A C 1
ATOM 2236 O O . LEU A 1 295 ? -8.419 15.376 9.235 1.00 50.22 295 LEU A O 1
ATOM 2240 N N . ARG A 1 296 ? -8.391 16.587 7.339 1.00 54.84 296 ARG A N 1
ATOM 2241 C CA . ARG A 1 296 ? -9.768 16.389 6.861 1.00 54.84 296 ARG A CA 1
ATOM 2242 C C . ARG A 1 296 ? -10.358 15.033 7.277 1.00 54.84 296 ARG A C 1
ATOM 2244 O O . ARG A 1 296 ? -9.691 14.013 7.101 1.00 54.84 296 ARG A O 1
ATOM 2251 N N . GLU A 1 297 ? -11.602 15.036 7.775 1.00 58.56 297 GLU A N 1
ATOM 2252 C CA . GLU A 1 297 ? -12.332 13.804 8.101 1.00 58.56 297 GLU A CA 1
ATOM 2253 C C . GLU A 1 297 ? -12.153 12.772 6.975 1.00 58.56 297 GLU A C 1
ATOM 2255 O O . GLU A 1 297 ? -12.232 13.144 5.795 1.00 58.56 297 GLU A O 1
ATOM 2260 N N . PRO A 1 298 ? -11.861 11.498 7.299 1.00 67.19 298 PRO A N 1
ATOM 2261 C CA . PRO A 1 298 ? -11.700 10.479 6.281 1.00 67.19 298 PRO A CA 1
ATOM 2262 C C . PRO A 1 298 ? -12.970 10.441 5.431 1.00 67.19 298 PRO A C 1
ATOM 2264 O O . PRO A 1 298 ? -14.061 10.181 5.937 1.00 67.19 298 PRO A O 1
ATOM 2267 N N . GLY A 1 299 ? -12.824 10.725 4.132 1.00 73.62 299 GLY A N 1
ATOM 2268 C CA . GLY A 1 299 ? -13.947 10.695 3.195 1.00 73.62 299 GLY A CA 1
ATOM 2269 C C . GLY A 1 299 ? -14.724 9.372 3.271 1.00 73.62 299 GLY A C 1
ATOM 2270 O O . GLY A 1 299 ? -14.186 8.348 3.705 1.00 73.62 299 GLY A O 1
ATOM 2271 N N . SER A 1 300 ? -15.984 9.383 2.834 1.00 80.81 300 SER A N 1
ATOM 2272 C CA . SER A 1 300 ? -16.934 8.263 2.969 1.00 80.81 300 SER A CA 1
ATOM 2273 C C . SER A 1 300 ? -16.362 6.902 2.554 1.00 80.81 300 SER A C 1
ATOM 2275 O O . SER A 1 300 ? -16.522 5.926 3.285 1.00 80.81 300 SER A O 1
ATOM 2277 N N . VAL A 1 301 ? -15.622 6.849 1.441 1.00 83.06 301 VAL A N 1
ATOM 2278 C CA . VAL A 1 301 ? -14.970 5.627 0.938 1.00 83.06 301 VAL A CA 1
ATOM 2279 C C . VAL A 1 301 ? -13.963 5.065 1.939 1.00 83.06 301 VAL A C 1
ATOM 2281 O O . VAL A 1 301 ? -14.035 3.887 2.271 1.00 83.06 301 VAL A O 1
ATOM 2284 N N . ALA A 1 302 ? -13.060 5.898 2.465 1.00 81.56 302 ALA A N 1
ATOM 2285 C CA . ALA A 1 302 ? -12.064 5.448 3.438 1.00 81.56 302 ALA A CA 1
ATOM 2286 C C . ALA A 1 302 ? -12.745 4.968 4.726 1.00 81.56 302 ALA A C 1
ATOM 2288 O O . ALA A 1 302 ? -12.431 3.897 5.241 1.00 81.56 302 ALA A O 1
ATOM 2289 N N . THR A 1 303 ? -13.751 5.709 5.197 1.00 84.12 303 THR A N 1
ATOM 2290 C CA . THR A 1 303 ? -14.565 5.315 6.355 1.00 84.12 303 THR A CA 1
ATOM 2291 C C . THR A 1 303 ? -15.222 3.946 6.147 1.00 84.12 303 THR A C 1
ATOM 2293 O O . THR A 1 303 ? -15.172 3.096 7.041 1.00 84.12 303 THR A O 1
ATOM 2296 N N . ARG A 1 304 ? -15.765 3.684 4.953 1.00 89.25 304 ARG A N 1
ATOM 2297 C CA . ARG A 1 304 ? -16.320 2.377 4.588 1.00 89.25 304 ARG A CA 1
ATOM 2298 C C . ARG A 1 304 ? -15.249 1.288 4.522 1.00 89.25 304 ARG A C 1
ATOM 2300 O O . ARG A 1 304 ? -15.457 0.248 5.137 1.00 89.25 304 ARG A O 1
ATOM 2307 N N . VAL A 1 305 ? -14.095 1.521 3.884 1.00 86.94 305 VAL A N 1
ATOM 2308 C CA . VAL A 1 305 ? -12.974 0.554 3.870 1.00 86.94 305 VAL A CA 1
ATOM 2309 C C . VAL A 1 305 ? -12.584 0.155 5.291 1.00 86.94 305 VAL A C 1
ATOM 2311 O O . VAL A 1 305 ? -12.436 -1.029 5.590 1.00 86.94 305 VAL A O 1
ATOM 2314 N N . HIS A 1 306 ? -12.439 1.126 6.192 1.00 85.56 306 HIS A N 1
ATOM 2315 C CA . HIS A 1 306 ? -12.078 0.841 7.577 1.00 85.56 306 HIS A CA 1
ATOM 2316 C C . HIS A 1 306 ? -13.153 0.027 8.300 1.00 85.56 306 HIS A C 1
ATOM 2318 O O . HIS A 1 306 ? -12.812 -0.861 9.078 1.00 85.56 306 HIS A O 1
ATOM 2324 N N . ALA A 1 307 ? -14.436 0.282 8.038 1.00 88.31 307 ALA A N 1
ATOM 2325 C CA . ALA A 1 307 ? -15.525 -0.518 8.588 1.00 88.31 307 ALA A CA 1
ATOM 2326 C C . ALA A 1 307 ? -15.535 -1.957 8.029 1.00 88.31 307 ALA A C 1
ATOM 2328 O O . ALA A 1 307 ? -15.668 -2.900 8.812 1.00 88.31 307 ALA A O 1
ATOM 2329 N N . GLU A 1 308 ? -15.319 -2.132 6.718 1.00 90.50 308 GLU A N 1
ATOM 2330 C CA . GLU A 1 308 ? -15.204 -3.444 6.051 1.00 90.50 308 GLU A CA 1
ATOM 2331 C C . GLU A 1 308 ? -14.038 -4.259 6.626 1.00 90.50 308 GLU A C 1
ATOM 2333 O O . GLU A 1 308 ? -14.166 -5.455 6.857 1.00 90.50 308 GLU A O 1
ATOM 2338 N N . ARG A 1 309 ? -12.920 -3.597 6.941 1.00 87.81 309 ARG A N 1
ATOM 2339 C CA . ARG A 1 309 ? -11.743 -4.193 7.592 1.00 87.81 309 ARG A CA 1
ATOM 2340 C C . ARG A 1 309 ? -11.983 -4.510 9.074 1.00 87.81 309 ARG A C 1
ATOM 2342 O O . ARG A 1 309 ? -11.578 -5.555 9.579 1.00 87.81 309 ARG A O 1
ATOM 2349 N N . LYS A 1 310 ? -12.661 -3.618 9.799 1.00 85.25 310 LYS A N 1
ATOM 2350 C CA . LYS A 1 310 ? -12.874 -3.732 11.251 1.00 85.25 310 LYS A CA 1
ATOM 2351 C C . LYS A 1 310 ? -13.737 -4.934 11.636 1.00 85.25 310 LYS A C 1
ATOM 2353 O O . LYS A 1 310 ? -13.474 -5.550 12.666 1.00 85.25 310 LYS A O 1
ATOM 2358 N N . VAL A 1 311 ? -14.770 -5.261 10.859 1.00 89.50 311 VAL A N 1
ATOM 2359 C CA . VAL A 1 311 ? -15.720 -6.333 11.212 1.00 89.50 311 VAL A CA 1
ATOM 2360 C C . VAL A 1 311 ? -15.067 -7.725 11.244 1.00 89.50 311 VAL A C 1
ATOM 2362 O O . VAL A 1 311 ? -15.200 -8.386 12.278 1.00 89.50 311 VAL A O 1
ATOM 2365 N N . PRO A 1 312 ? -14.346 -8.184 10.199 1.00 84.12 312 PRO A N 1
ATOM 2366 C CA . PRO A 1 312 ? -13.609 -9.448 10.236 1.00 84.12 312 PRO A CA 1
ATOM 2367 C C . PRO A 1 312 ? -12.624 -9.514 11.400 1.00 84.12 312 PRO A C 1
ATOM 2369 O O . PRO A 1 312 ? -12.523 -10.537 12.072 1.00 84.12 312 PRO A O 1
ATOM 2372 N N . ALA A 1 313 ? -11.962 -8.399 11.702 1.00 80.56 313 ALA A N 1
ATOM 2373 C CA . ALA A 1 313 ? -10.955 -8.370 12.746 1.00 80.56 313 ALA A CA 1
ATOM 2374 C C . ALA A 1 313 ? -11.518 -8.427 14.163 1.00 80.56 313 ALA A C 1
ATOM 2376 O O . ALA A 1 313 ? -10.989 -9.141 15.015 1.00 80.56 313 ALA A O 1
ATOM 2377 N N . LEU A 1 314 ? -12.631 -7.735 14.416 1.00 84.50 314 LEU A N 1
ATOM 2378 C CA . LEU A 1 314 ? -13.377 -7.909 15.659 1.00 84.50 314 LEU A CA 1
ATOM 2379 C C . LEU A 1 314 ? -13.918 -9.335 15.782 1.00 84.50 314 LEU A C 1
ATOM 2381 O O . LEU A 1 314 ? -13.894 -9.891 16.873 1.00 84.50 314 LEU A O 1
ATOM 2385 N N . ALA A 1 315 ? -14.370 -9.942 14.681 1.00 86.94 315 ALA A N 1
ATOM 2386 C CA . ALA A 1 315 ? -14.841 -11.323 14.692 1.00 86.94 315 ALA A CA 1
ATOM 2387 C C . ALA A 1 315 ? -13.715 -12.320 15.015 1.00 86.94 315 ALA A C 1
ATOM 2389 O O . ALA A 1 315 ? -13.946 -13.252 15.778 1.00 86.94 315 ALA A O 1
ATOM 2390 N N . ALA A 1 316 ? -12.507 -12.105 14.486 1.00 81.94 316 ALA A N 1
ATOM 2391 C CA . ALA A 1 316 ? -11.336 -12.932 14.773 1.00 81.94 316 ALA A CA 1
ATOM 2392 C C . ALA A 1 316 ? -10.814 -12.753 16.211 1.00 81.94 316 ALA A C 1
ATOM 2394 O O . ALA A 1 316 ? -10.310 -13.704 16.805 1.00 81.94 316 ALA A O 1
ATOM 2395 N N . ALA A 1 317 ? -10.932 -11.547 16.776 1.00 82.19 317 ALA A N 1
ATOM 2396 C CA . ALA A 1 317 ? -10.491 -11.241 18.137 1.00 82.19 317 ALA A CA 1
ATOM 2397 C C . ALA A 1 317 ? -11.514 -11.619 19.227 1.00 82.19 317 ALA A C 1
ATOM 2399 O O . ALA A 1 317 ? -11.136 -11.731 20.395 1.00 82.19 317 ALA A O 1
ATOM 2400 N N . ALA A 1 318 ? -12.790 -11.794 18.866 1.00 85.88 318 ALA A N 1
ATOM 2401 C CA . ALA A 1 318 ? -13.872 -12.056 19.809 1.00 85.88 318 ALA A CA 1
ATOM 2402 C C . ALA A 1 318 ? -13.695 -13.398 20.532 1.00 85.88 318 ALA A C 1
ATOM 2404 O O . ALA A 1 318 ? -13.568 -14.458 19.911 1.00 85.88 318 ALA A O 1
ATOM 2405 N N . LYS A 1 319 ? -13.750 -13.373 21.865 1.00 88.94 319 LYS A N 1
ATOM 2406 C CA . LYS A 1 319 ? -13.699 -14.587 22.681 1.00 88.94 319 LYS A CA 1
ATOM 2407 C C . LYS A 1 319 ? -15.050 -15.310 22.646 1.00 88.94 319 LYS A C 1
ATOM 2409 O O . LYS A 1 319 ? -16.084 -14.682 22.895 1.00 88.94 319 LYS A O 1
ATOM 2414 N N . PRO A 1 320 ? -15.081 -16.635 22.401 1.00 91.38 320 PRO A N 1
ATOM 2415 C CA . PRO A 1 320 ? -16.327 -17.393 22.428 1.00 91.38 320 PRO A CA 1
ATOM 2416 C C . PRO A 1 320 ? -17.054 -17.242 23.771 1.00 91.38 320 PRO A C 1
ATOM 2418 O O . PRO A 1 320 ? -16.507 -17.572 24.822 1.00 91.38 320 PRO A O 1
ATOM 2421 N N . GLY A 1 321 ? -18.296 -16.756 23.728 1.00 93.31 321 GLY A N 1
ATOM 2422 C CA . GLY A 1 321 ? -19.146 -16.587 24.909 1.00 93.31 321 GLY A CA 1
ATOM 2423 C C . GLY A 1 321 ? -18.959 -15.280 25.689 1.00 93.31 321 GLY A C 1
ATOM 2424 O O . GLY A 1 321 ? -19.658 -15.098 26.682 1.00 93.31 321 GLY A O 1
ATOM 2425 N N . ASP A 1 322 ? -18.079 -14.366 25.262 1.00 95.38 322 ASP A N 1
ATOM 2426 C CA . ASP A 1 322 ? -17.961 -13.043 25.889 1.00 95.38 322 ASP A CA 1
ATOM 2427 C C . ASP A 1 322 ? -19.072 -12.097 25.372 1.00 95.38 322 ASP A C 1
ATOM 2429 O O . ASP A 1 322 ? -19.097 -11.763 24.180 1.00 95.38 322 ASP A O 1
ATOM 2433 N N . PRO A 1 323 ? -20.012 -11.648 26.231 1.00 95.44 323 PRO A N 1
ATOM 2434 C CA . PRO A 1 323 ? -21.115 -10.788 25.805 1.00 95.44 323 PRO A CA 1
ATOM 2435 C C . PRO A 1 323 ? -20.639 -9.417 25.307 1.00 95.44 323 PRO A C 1
ATOM 2437 O O . PRO A 1 323 ? -21.279 -8.841 24.428 1.00 95.44 323 PRO A O 1
ATOM 2440 N N . LYS A 1 324 ? -19.513 -8.903 25.819 1.00 93.75 324 LYS A N 1
ATOM 2441 C CA . LYS A 1 324 ? -18.986 -7.590 25.432 1.00 93.75 324 LYS A CA 1
ATOM 2442 C C . LYS A 1 324 ? -18.409 -7.614 24.020 1.00 93.75 324 LYS A C 1
ATOM 2444 O O . LYS A 1 324 ? -18.625 -6.679 23.244 1.00 93.75 324 LYS A O 1
ATOM 2449 N N . ASP A 1 325 ? -17.701 -8.685 23.674 1.00 90.00 325 ASP A N 1
ATOM 2450 C CA . ASP A 1 325 ? -17.164 -8.876 22.326 1.00 90.00 325 ASP A CA 1
ATOM 2451 C C . ASP A 1 325 ? -18.304 -9.060 21.314 1.00 90.00 325 ASP A C 1
ATOM 2453 O O . ASP A 1 325 ? -18.281 -8.462 20.235 1.00 90.00 325 ASP A O 1
ATOM 2457 N N . ALA A 1 326 ? -19.348 -9.811 21.687 1.00 93.88 326 ALA A N 1
ATOM 2458 C CA . ALA A 1 326 ? -20.540 -9.995 20.862 1.00 93.88 326 ALA A CA 1
ATOM 2459 C C . ALA A 1 326 ? -21.286 -8.673 20.601 1.00 93.88 326 ALA A C 1
ATOM 2461 O O . ALA A 1 326 ? -21.643 -8.387 19.456 1.00 93.88 326 ALA A O 1
ATOM 2462 N N . GLU A 1 327 ? -21.481 -7.847 21.634 1.00 95.50 327 GLU A N 1
ATOM 2463 C CA . GLU A 1 327 ? -22.094 -6.519 21.512 1.00 95.50 327 GLU A CA 1
ATOM 2464 C C . GLU A 1 327 ? -21.249 -5.587 20.630 1.00 95.50 327 GLU A C 1
ATOM 2466 O O . GLU A 1 327 ? -21.770 -4.942 19.718 1.00 95.50 327 GLU A O 1
ATOM 2471 N N . THR A 1 328 ? -19.929 -5.572 20.836 1.00 91.62 328 THR A N 1
ATOM 2472 C CA . THR A 1 328 ? -18.994 -4.748 20.053 1.00 91.62 328 THR A CA 1
ATOM 2473 C C . THR A 1 328 ? -19.005 -5.137 18.573 1.00 91.62 328 THR A C 1
ATOM 2475 O O . THR A 1 328 ? -19.049 -4.269 17.695 1.00 91.62 328 THR A O 1
ATOM 2478 N N . LEU A 1 329 ? -19.002 -6.439 18.276 1.00 91.94 329 LEU A N 1
ATOM 2479 C CA . LEU A 1 329 ? -19.088 -6.954 16.912 1.00 91.94 329 LEU A CA 1
ATOM 2480 C C . LEU A 1 329 ? -20.446 -6.640 16.267 1.00 91.94 329 LEU A C 1
ATOM 2482 O O . LEU A 1 329 ? -20.492 -6.256 15.097 1.00 91.94 329 LEU A O 1
ATOM 2486 N N . ALA A 1 330 ? -21.547 -6.769 17.014 1.00 95.69 330 ALA A N 1
ATOM 2487 C CA . ALA A 1 330 ? -22.882 -6.418 16.534 1.00 95.69 330 ALA A CA 1
ATOM 2488 C C . ALA A 1 330 ? -22.982 -4.923 16.192 1.00 95.69 330 ALA A C 1
ATOM 2490 O O . ALA A 1 330 ? -23.425 -4.576 15.098 1.00 95.69 330 ALA A O 1
ATOM 2491 N N . ALA A 1 331 ? -22.491 -4.042 17.068 1.00 94.25 331 ALA A N 1
ATOM 2492 C CA . ALA A 1 331 ? -22.456 -2.602 16.823 1.00 94.25 331 ALA A CA 1
ATOM 2493 C C . ALA A 1 331 ? -21.620 -2.244 15.581 1.00 94.25 331 ALA A C 1
ATOM 2495 O O . ALA A 1 331 ? -22.040 -1.423 14.765 1.00 94.25 331 ALA A O 1
ATOM 2496 N N . ALA A 1 332 ? -20.464 -2.892 15.397 1.00 91.56 332 ALA A N 1
ATOM 2497 C CA . ALA A 1 332 ? -19.624 -2.684 14.219 1.00 91.56 332 ALA A CA 1
ATOM 2498 C C . ALA A 1 332 ? -20.315 -3.122 12.917 1.00 91.56 332 ALA A C 1
ATOM 2500 O O . ALA A 1 332 ? -20.228 -2.411 11.916 1.00 91.56 332 ALA A O 1
ATOM 2501 N N . ARG A 1 333 ? -21.040 -4.249 12.931 1.00 95.75 333 ARG A N 1
ATOM 2502 C CA . ARG A 1 333 ? -21.836 -4.716 11.783 1.00 95.75 333 ARG A CA 1
ATOM 2503 C C . ARG A 1 333 ? -22.964 -3.747 11.437 1.00 95.75 333 ARG A C 1
ATOM 2505 O O . ARG A 1 333 ? -23.125 -3.414 10.269 1.00 95.75 333 ARG A O 1
ATOM 2512 N N . THR A 1 334 ? -23.691 -3.252 12.439 1.00 96.56 334 THR A N 1
ATOM 2513 C CA . THR A 1 334 ? -24.747 -2.247 12.241 1.00 96.56 334 THR A CA 1
ATOM 2514 C C . THR A 1 334 ? -24.190 -0.957 11.637 1.00 96.56 334 THR A C 1
ATOM 2516 O O . THR A 1 334 ? -24.770 -0.416 10.700 1.00 96.56 334 THR A O 1
ATOM 2519 N N . ALA A 1 335 ? -23.042 -0.481 12.130 1.00 92.75 335 ALA A N 1
ATOM 2520 C CA . ALA A 1 335 ? -22.389 0.709 11.588 1.00 92.75 335 ALA A CA 1
ATOM 2521 C C . ALA A 1 335 ? -21.931 0.511 10.131 1.00 92.75 335 ALA A C 1
ATOM 2523 O O . ALA A 1 335 ? -22.116 1.403 9.306 1.00 92.75 335 ALA A O 1
ATOM 2524 N N . LEU A 1 336 ? -21.371 -0.658 9.801 1.00 93.00 336 LEU A N 1
ATOM 2525 C CA . LEU A 1 336 ? -20.981 -0.990 8.430 1.00 93.00 336 LEU A CA 1
ATOM 2526 C C . LEU A 1 336 ? -22.192 -1.024 7.487 1.00 93.00 336 LEU A C 1
ATOM 2528 O O . LEU A 1 336 ? -22.133 -0.475 6.391 1.00 93.00 336 LEU A O 1
ATOM 2532 N N . GLU A 1 337 ? -23.299 -1.622 7.919 1.00 94.38 337 GLU A N 1
ATOM 2533 C CA . GLU A 1 337 ? -24.522 -1.689 7.119 1.00 94.38 337 GLU A CA 1
ATOM 2534 C C . GLU A 1 337 ? -25.105 -0.294 6.843 1.00 94.38 337 GLU A C 1
ATOM 2536 O O . GLU A 1 337 ? -25.463 0.016 5.708 1.00 94.38 337 GLU A O 1
ATOM 2541 N N . ALA A 1 338 ? -25.094 0.598 7.839 1.00 92.25 338 ALA A N 1
ATOM 2542 C CA . ALA A 1 338 ? -25.498 1.990 7.647 1.00 92.25 338 ALA A CA 1
ATOM 2543 C C . ALA A 1 338 ? -24.630 2.717 6.599 1.00 92.25 338 ALA A C 1
ATOM 2545 O O . ALA A 1 338 ? -25.153 3.468 5.776 1.00 92.25 338 ALA A O 1
ATOM 2546 N N . LEU A 1 339 ? -23.314 2.464 6.579 1.00 90.62 339 LEU A N 1
ATOM 2547 C CA . LEU A 1 339 ? -22.407 3.028 5.570 1.00 90.62 339 LEU A CA 1
ATOM 2548 C C . LEU A 1 339 ? -22.692 2.484 4.163 1.00 90.62 339 LEU A C 1
ATOM 2550 O O . LEU A 1 339 ? -22.670 3.249 3.200 1.00 90.62 339 LEU A O 1
ATOM 2554 N N . ARG A 1 340 ? -22.996 1.186 4.033 1.00 91.06 340 ARG A N 1
ATOM 2555 C CA . ARG A 1 340 ? -23.368 0.566 2.748 1.00 91.06 340 ARG A CA 1
ATOM 2556 C C . ARG A 1 340 ? -24.662 1.158 2.184 1.00 91.06 340 ARG A C 1
ATOM 2558 O O . ARG A 1 340 ? -24.757 1.389 0.979 1.00 91.06 340 ARG A O 1
ATOM 2565 N N . GLN A 1 341 ? -25.628 1.445 3.054 1.00 88.81 341 GLN A N 1
ATOM 2566 C CA . GLN A 1 341 ? -26.900 2.064 2.678 1.00 88.81 341 GLN A CA 1
ATOM 2567 C C . GLN A 1 341 ? -26.734 3.537 2.284 1.00 88.81 341 GLN A C 1
ATOM 2569 O O . GLN A 1 341 ? -27.305 3.963 1.285 1.00 88.81 341 GLN A O 1
ATOM 2574 N N . ALA A 1 342 ? -25.911 4.299 3.010 1.00 85.06 342 ALA A N 1
ATOM 2575 C CA . ALA A 1 342 ? -25.659 5.713 2.717 1.00 85.06 342 ALA A CA 1
ATOM 2576 C C . ALA A 1 342 ? -24.921 5.947 1.384 1.00 85.06 342 ALA A C 1
ATOM 2578 O O . ALA A 1 342 ? -25.082 6.996 0.765 1.00 85.06 342 ALA A O 1
ATOM 2579 N N . GLY A 1 343 ? -24.107 4.981 0.952 1.00 71.75 343 GLY A N 1
ATOM 2580 C CA . GLY A 1 343 ? -23.312 5.057 -0.274 1.00 71.75 343 GLY A CA 1
ATOM 2581 C C . GLY A 1 343 ? -24.032 4.638 -1.559 1.00 71.75 343 GLY A C 1
ATOM 2582 O O . GLY A 1 343 ? -23.492 4.815 -2.648 1.00 71.75 343 GLY A O 1
ATOM 2583 N N . THR A 1 344 ? -25.249 4.093 -1.466 1.00 61.84 344 THR A N 1
ATOM 2584 C CA . THR A 1 344 ? -26.029 3.714 -2.651 1.00 61.84 344 THR A CA 1
ATOM 2585 C C . THR A 1 344 ? -26.751 4.958 -3.181 1.00 61.84 344 THR A C 1
ATOM 2587 O O . THR A 1 344 ? -27.673 5.429 -2.512 1.00 61.84 344 THR A O 1
ATOM 2590 N N . PRO A 1 345 ? -26.374 5.529 -4.345 1.00 55.41 345 PRO A N 1
ATOM 2591 C CA . PRO A 1 345 ? -27.122 6.648 -4.902 1.00 55.41 345 PRO A CA 1
ATOM 2592 C C . PRO A 1 345 ? -28.559 6.189 -5.155 1.00 55.41 345 PRO A C 1
ATOM 2594 O O . PRO A 1 345 ? -28.779 5.140 -5.765 1.00 55.41 345 PRO A O 1
ATOM 2597 N N . ALA A 1 346 ? -29.538 6.957 -4.671 1.00 47.06 346 ALA A N 1
ATOM 2598 C CA . ALA A 1 346 ? -30.934 6.720 -5.002 1.00 47.06 346 ALA A CA 1
ATOM 2599 C C . ALA A 1 346 ? -31.065 6.803 -6.526 1.00 47.06 346 ALA A C 1
ATOM 2601 O O . ALA A 1 346 ? -30.930 7.884 -7.105 1.00 47.06 346 ALA A O 1
ATOM 2602 N N . VAL A 1 347 ? -31.269 5.653 -7.174 1.00 41.22 347 VAL A N 1
ATOM 2603 C CA . VAL A 1 347 ? -31.592 5.589 -8.598 1.00 41.22 347 VAL A CA 1
ATOM 2604 C C . VAL A 1 347 ? -32.911 6.335 -8.744 1.00 41.22 347 VAL A C 1
ATOM 2606 O O . VAL A 1 347 ? -33.963 5.836 -8.358 1.00 41.22 347 VAL A O 1
ATOM 2609 N N . SER A 1 348 ? -32.823 7.592 -9.167 1.00 40.47 348 SER A N 1
ATOM 2610 C CA . SER A 1 348 ? -33.994 8.406 -9.460 1.00 40.47 348 SER A CA 1
ATOM 2611 C C . SER A 1 348 ? -34.533 7.889 -10.789 1.00 40.47 348 SER A C 1
ATOM 2613 O O . SER A 1 348 ? -33.860 8.048 -11.807 1.00 40.47 348 SER A O 1
ATOM 2615 N N . GLU A 1 349 ? -35.657 7.173 -10.732 1.00 37.25 349 GLU A N 1
ATOM 2616 C CA . GLU A 1 349 ? -36.389 6.668 -11.905 1.00 37.25 349 GLU A CA 1
ATOM 2617 C C . GLU A 1 349 ? -36.934 7.788 -12.795 1.00 37.25 349 GLU A C 1
ATOM 2619 O O . GLU A 1 349 ? -37.359 8.839 -12.253 1.00 37.25 349 GLU A O 1
#

Foldseek 3Di:
DPDPDQPPVNVVLVVLLVVLVVVLVVLLVVLVVLVCLLVVNPDNPPDDPVRSVVSNVVSVVSNVVSVVSNVVSVVVSVVVCCVVVNDPPDQPFAQADPPVLVVQLVVLCLLLFFLLQLLVLVLLLLVLVLVVLVVVVPDPDDDDPVVVVVSVVVSVVSVVVSLLSVVLSCVSVVNDLVNVCCVVVVPDPDDDDPDPDRVCVVNVVVNVLSVVCLLPQWTADPNDIDGSDPPCSSRVNVSQVVSQVSCVVPDDPPPDCVPHNDGSCNPTSPDDDDCLVVRLVCLVCVQVVCVVVPNDHSPLSSVLSSLSNVLSSLVRVDDPPDVVSVVVSVVSVVVNVVSVVVSDPPPPD

pLDDT: mean 77.03, std 16.06, range [30.33, 97.88]